Protein AF-A0ABD0PJT6-F1 (afdb_monomer_lite)

Radius of gyration: 20.13 Å; chains: 1; bounding box: 57×33×53 Å

Sequence (215 aa):
MTAYITASLLELETPVTVSSSTGNKDPVVAKGLSCLKSVIEDVKNTYTTALLTYTFSLAKDTDTRQQLFKKLEDVAISDGSHLHWSQSGSAGDSDSLAVEISSYVLLAVLTTDSVTTADLGFANRIVSWLVKQQNAYGGFSSTQDTVVALQALSLYATKVFSSDGSSTVTVQSAGDTHHFEVNQDNKLLYQEKQLQNVPAKYSIEVKGSTCVSVQ

Foldseek 3Di:
DLLVVLQVVLVVVDVPDDPDPDDDDDPSNVVSLVVLVVCLVVDPWLQSLLSNLLSCLSVVVVVSNVSSVVVNVVQWDDPDLAIWHFTPPDDPVTLLRGLLSLLSNLNSLLSHPDHDPVSLSVSSNSLLHNLVQADPVRAHPDDNSRVSNVVSVVSSCVVLDDQDKKKWKWKDFPPDIDIDIAGPVCVVPDDDDDDPDPPGDIDIDMDMDDDDDDD

pLDDT: mean 84.38, std 13.81, range [34.19, 97.56]

Organism: Cirrhinus mrigala (NCBI:txid683832)

InterPro domains:
  IPR008930 Terpenoid cyclases/protein prenyltransferase alpha-alpha toroid [SSF48239] (1-160)
  IPR011626 Alpha-macroglobulin-like, TED domain [PF07678] (1-156)
  IPR050473 Alpha-2-macroglobulin/Complement system [PTHR11412] (1-215)

Secondary structure (DSSP, 8-state):
-HHHHHHHHHHTT--SS---SS----HHHHHHHHHHHTTTTT---HHHHHHHHHHHHHTT-HHHHHHHHHHHHTT-EE-SS-EE---TT-SSSHHHHHHHHHHHHHHHHH-SSS--HHHHHHHHHHHHHHHHH--TTS--SSHHHHHHHHHHHHHHHHHH--SS--EEEEEEETTEEEEEEE-TTTTT-------SSSS---EEEEEESS-----

Structure (mmCIF, N/CA/C/O backbone):
data_AF-A0ABD0PJT6-F1
#
_entry.id   AF-A0ABD0PJT6-F1
#
loop_
_atom_site.group_PDB
_atom_site.id
_atom_site.type_symbol
_atom_site.label_atom_id
_atom_site.label_alt_id
_atom_site.label_comp_id
_atom_site.label_asym_id
_atom_site.label_entity_id
_atom_site.label_seq_id
_atom_site.pdbx_PDB_ins_code
_atom_site.Cartn_x
_atom_site.Cartn_y
_atom_site.Cartn_z
_atom_site.occupancy
_atom_site.B_iso_or_equiv
_atom_site.auth_seq_id
_atom_site.auth_comp_id
_atom_site.auth_asym_id
_atom_site.auth_atom_id
_atom_site.pdbx_PDB_model_num
ATOM 1 N N . MET A 1 1 ? -0.099 -3.623 20.001 1.00 80.50 1 MET A N 1
ATOM 2 C CA . MET A 1 1 ? -0.636 -4.998 20.131 1.00 80.50 1 MET A CA 1
ATOM 3 C C . MET A 1 1 ? -2.153 -5.055 19.941 1.00 80.50 1 MET A C 1
ATOM 5 O O . MET A 1 1 ? -2.584 -5.785 19.064 1.00 80.50 1 MET A O 1
ATOM 9 N N . THR A 1 2 ? -2.966 -4.262 20.657 1.00 90.00 2 THR A N 1
ATOM 10 C CA . THR A 1 2 ? -4.439 -4.245 20.472 1.00 90.00 2 THR A CA 1
ATOM 11 C C . THR A 1 2 ? -4.872 -3.995 19.024 1.00 90.00 2 THR A C 1
ATOM 13 O O . THR A 1 2 ? -5.772 -4.672 18.538 1.00 90.00 2 THR A O 1
ATOM 16 N N . ALA A 1 3 ? -4.201 -3.076 18.318 1.00 89.69 3 ALA A N 1
ATOM 17 C CA . ALA A 1 3 ? -4.494 -2.782 16.914 1.00 89.69 3 ALA A CA 1
ATOM 18 C C . ALA A 1 3 ? -4.267 -4.002 16.006 1.00 89.69 3 ALA A C 1
ATOM 20 O O . ALA A 1 3 ? -5.177 -4.379 15.285 1.00 89.69 3 ALA A O 1
ATOM 21 N N . TYR A 1 4 ? -3.129 -4.694 16.141 1.00 89.44 4 TYR A N 1
ATOM 22 C CA . TYR A 1 4 ? -2.843 -5.939 15.415 1.00 89.44 4 TYR A CA 1
ATOM 23 C C . TYR A 1 4 ? -3.906 -7.017 15.612 1.00 89.44 4 TYR A C 1
ATOM 25 O O . TYR A 1 4 ? -4.394 -7.584 14.640 1.00 89.44 4 TYR A O 1
ATOM 33 N N . ILE A 1 5 ? -4.280 -7.289 16.866 1.00 89.94 5 ILE A N 1
ATOM 34 C CA . ILE A 1 5 ? -5.285 -8.313 17.183 1.00 89.94 5 ILE A CA 1
ATOM 35 C C . ILE A 1 5 ? -6.640 -7.916 16.588 1.00 89.94 5 ILE A C 1
ATOM 37 O O . ILE A 1 5 ? -7.314 -8.740 15.981 1.00 89.94 5 ILE A O 1
ATOM 41 N N . THR A 1 6 ? -7.020 -6.643 16.722 1.00 90.00 6 THR A N 1
ATOM 42 C CA . THR A 1 6 ? -8.293 -6.135 16.193 1.00 90.00 6 THR A CA 1
ATOM 43 C C . THR A 1 6 ? -8.322 -6.190 14.665 1.00 90.00 6 THR A C 1
ATOM 45 O O . THR A 1 6 ? -9.314 -6.639 14.105 1.00 90.00 6 THR A O 1
ATOM 48 N N . ALA A 1 7 ? -7.235 -5.794 13.994 1.00 90.19 7 ALA A N 1
ATOM 49 C CA . ALA A 1 7 ? -7.092 -5.896 12.544 1.00 90.19 7 ALA A CA 1
ATOM 50 C C . ALA A 1 7 ? -7.172 -7.355 12.078 1.00 90.19 7 ALA A C 1
ATOM 52 O O . ALA A 1 7 ? -7.965 -7.654 11.197 1.00 90.19 7 ALA A O 1
ATOM 53 N N . SER A 1 8 ? -6.460 -8.272 12.740 1.00 89.50 8 SER A N 1
ATOM 54 C CA . SER A 1 8 ? -6.495 -9.705 12.409 1.00 89.50 8 SER A CA 1
ATOM 55 C C . SER A 1 8 ? -7.912 -10.282 12.527 1.00 89.50 8 SER A C 1
ATOM 57 O O . SER A 1 8 ? -8.357 -11.028 11.664 1.00 89.50 8 SER A O 1
ATOM 59 N N . LEU A 1 9 ? -8.656 -9.915 13.578 1.00 88.44 9 LEU A N 1
ATOM 60 C CA . LEU A 1 9 ? -10.051 -10.341 13.746 1.00 88.44 9 LEU A CA 1
ATOM 61 C C . LEU A 1 9 ? -10.975 -9.775 12.658 1.00 88.44 9 LEU A C 1
ATOM 63 O O . LEU A 1 9 ? -11.911 -10.455 12.251 1.00 88.44 9 LEU A O 1
ATOM 67 N N . LEU A 1 10 ? -10.719 -8.549 12.196 1.00 89.44 10 LEU A N 1
ATOM 68 C CA . LEU A 1 10 ? -11.475 -7.925 11.109 1.00 89.44 10 LEU A CA 1
ATOM 69 C C . LEU A 1 10 ? -11.143 -8.542 9.738 1.00 89.44 10 LEU A C 1
ATOM 71 O O . LEU A 1 10 ? -12.050 -8.725 8.934 1.00 89.44 10 LEU A O 1
ATOM 75 N N . GLU A 1 11 ? -9.877 -8.884 9.478 1.00 87.00 11 GLU A N 1
ATOM 76 C CA . GLU A 1 11 ? -9.424 -9.531 8.234 1.00 87.00 11 GLU A CA 1
ATOM 77 C C . GLU A 1 11 ? -9.959 -10.953 8.062 1.00 87.00 11 GLU A C 1
ATOM 79 O O . GLU A 1 11 ? -10.191 -11.391 6.940 1.00 87.00 11 GLU A O 1
ATOM 84 N N . LEU A 1 12 ? -10.169 -11.679 9.163 1.00 82.19 12 LEU A N 1
ATOM 85 C CA . LEU A 1 12 ? -10.697 -13.045 9.126 1.00 82.19 12 LEU A CA 1
ATOM 86 C C . LEU A 1 12 ? -12.160 -13.127 8.654 1.00 82.19 12 LEU A C 1
ATOM 88 O O . LEU A 1 12 ? -12.675 -14.240 8.548 1.00 82.19 12 LEU A O 1
ATOM 92 N N . GLU A 1 13 ? -12.825 -11.986 8.416 1.00 65.00 13 GLU A N 1
ATOM 93 C CA . GLU A 1 13 ? -14.238 -11.879 8.024 1.00 65.00 13 GLU A CA 1
ATOM 94 C C . GLU A 1 13 ? -15.141 -12.861 8.790 1.00 65.00 13 GLU A C 1
ATOM 96 O O . GLU A 1 13 ? -16.050 -13.438 8.200 1.00 65.00 13 GLU A O 1
ATOM 101 N N . THR A 1 14 ? -14.871 -13.119 10.080 1.00 45.72 14 THR A N 1
ATOM 102 C CA . THR A 1 14 ? -15.413 -14.290 10.783 1.00 45.72 14 THR A CA 1
ATOM 103 C C . THR A 1 14 ? -16.931 -14.397 10.603 1.00 45.72 14 THR A C 1
ATOM 105 O O . THR A 1 14 ? -17.681 -13.648 11.232 1.00 45.72 14 THR A O 1
ATOM 108 N N . PRO A 1 15 ? -17.442 -15.399 9.854 1.00 42.69 15 PRO A N 1
ATOM 109 C CA . PRO A 1 15 ? -18.834 -15.795 9.943 1.00 42.69 15 PRO A CA 1
ATOM 110 C C . PRO A 1 15 ? -18.980 -16.681 11.184 1.00 42.69 15 PRO A C 1
ATOM 112 O O . PRO A 1 15 ? -19.475 -17.802 11.124 1.00 42.69 15 PRO A O 1
ATOM 115 N N . VAL A 1 16 ? -18.507 -16.211 12.337 1.00 41.56 16 VAL A N 1
ATOM 116 C CA . VAL A 1 16 ? -18.725 -16.886 13.616 1.00 41.56 16 VAL A CA 1
ATOM 117 C C . VAL A 1 16 ? -19.924 -16.198 14.243 1.00 41.56 16 VAL A C 1
ATOM 119 O O . VAL A 1 16 ? -19.802 -15.373 15.139 1.00 41.56 16 VAL A O 1
ATOM 122 N N . THR A 1 17 ? -21.096 -16.552 13.699 1.00 34.19 17 THR A N 1
ATOM 123 C CA . THR A 1 17 ? -22.437 -16.044 14.036 1.00 34.19 17 THR A CA 1
ATOM 124 C C . THR A 1 17 ? -22.587 -14.559 13.668 1.00 34.19 17 THR A C 1
ATOM 126 O O . THR A 1 17 ? -21.994 -13.687 14.273 1.00 34.19 17 THR A O 1
ATOM 129 N N . VAL A 1 18 ? -23.333 -14.150 12.648 1.00 34.41 18 VAL A N 1
ATOM 130 C CA . VAL A 1 18 ? -24.739 -14.458 12.421 1.00 34.41 18 VAL A CA 1
ATOM 131 C C . VAL A 1 18 ? -25.026 -14.209 10.940 1.00 34.41 18 VAL A C 1
ATOM 133 O O . VAL A 1 18 ? -24.697 -13.157 10.392 1.00 34.41 18 VAL A O 1
ATOM 136 N N . SER A 1 19 ? -25.731 -15.139 10.308 1.00 34.69 19 SER A N 1
ATOM 137 C CA . SER A 1 19 ? -26.658 -14.783 9.241 1.00 34.69 19 SER A CA 1
ATOM 138 C C . SER A 1 19 ? -27.700 -13.825 9.818 1.00 34.69 19 SER A C 1
ATOM 140 O O . SER A 1 19 ? -28.746 -14.249 10.291 1.00 34.69 19 SER A O 1
ATOM 142 N N . SER A 1 20 ? -27.407 -12.533 9.858 1.00 35.00 20 SER A N 1
ATOM 143 C CA . SER A 1 20 ? -28.438 -11.524 10.041 1.00 35.00 20 SER A CA 1
ATOM 144 C C . SER A 1 20 ? -27.943 -10.202 9.501 1.00 35.00 20 SER A C 1
ATOM 146 O O . SER A 1 20 ? -26.952 -9.643 9.965 1.00 35.00 20 SER A O 1
ATOM 148 N N . SER A 1 21 ? -28.701 -9.709 8.541 1.00 37.72 21 SER A N 1
ATOM 149 C CA . SER A 1 21 ? -28.774 -8.372 7.968 1.00 37.72 21 SER A CA 1
ATOM 150 C C . SER A 1 21 ? -28.981 -7.234 8.993 1.00 37.72 21 SER A C 1
ATOM 152 O O . SER A 1 21 ? -29.686 -6.271 8.713 1.00 37.72 21 SER A O 1
ATOM 154 N N . THR A 1 22 ? -28.377 -7.320 10.181 1.00 38.22 22 THR A N 1
ATOM 155 C CA . THR A 1 22 ? -28.478 -6.353 11.280 1.00 38.22 22 THR A CA 1
ATOM 156 C C . THR A 1 22 ? -27.212 -6.374 12.150 1.00 38.22 22 THR A C 1
ATOM 158 O O . THR A 1 22 ? -27.129 -7.104 13.131 1.00 38.22 22 THR A O 1
ATOM 161 N N . GLY A 1 23 ? -26.223 -5.555 11.786 1.00 44.97 23 GLY A N 1
ATOM 162 C CA . GLY A 1 23 ? -25.520 -4.617 12.680 1.00 44.97 23 GLY A CA 1
ATOM 163 C C . GLY A 1 23 ? -24.794 -5.059 13.964 1.00 44.97 23 GLY A C 1
ATOM 164 O O . GLY A 1 23 ? -24.252 -4.174 14.622 1.00 44.97 23 GLY A O 1
ATOM 165 N N . ASN A 1 24 ? -24.730 -6.333 14.357 1.00 45.09 24 ASN A N 1
ATOM 166 C CA . ASN A 1 24 ? -24.041 -6.718 15.597 1.00 45.09 24 ASN A CA 1
ATOM 167 C C . ASN A 1 24 ? -22.566 -7.062 15.342 1.00 45.09 24 ASN A C 1
ATOM 169 O O . ASN A 1 24 ? -22.227 -8.178 14.961 1.00 45.09 24 ASN A O 1
ATOM 173 N N . LYS A 1 25 ? -21.686 -6.077 15.562 1.00 63.06 25 LYS A N 1
ATOM 174 C CA . LYS A 1 25 ? -20.227 -6.267 15.601 1.00 63.06 25 LYS A CA 1
ATOM 175 C C . LYS A 1 25 ? -19.866 -7.202 16.766 1.00 63.06 25 LYS A C 1
ATOM 177 O O . LYS A 1 25 ? -20.398 -7.023 17.861 1.00 63.06 25 LYS A O 1
ATOM 182 N N . ASP A 1 26 ? -18.954 -8.153 16.543 1.00 78.25 26 ASP A N 1
ATOM 183 C CA . ASP A 1 26 ? -18.401 -9.029 17.590 1.00 78.25 26 ASP A CA 1
ATOM 184 C C . ASP A 1 26 ? -18.013 -8.186 18.832 1.00 78.25 26 ASP A C 1
ATOM 186 O O . ASP A 1 26 ? -17.261 -7.211 18.691 1.00 78.25 26 ASP A O 1
ATOM 190 N N . PRO A 1 27 ? -18.510 -8.507 20.045 1.00 84.44 27 PRO A N 1
ATOM 191 C CA . PRO A 1 27 ? -18.220 -7.746 21.260 1.00 84.44 27 PRO A CA 1
ATOM 192 C C . PRO A 1 27 ? -16.724 -7.567 21.553 1.00 84.44 27 PRO A C 1
ATOM 194 O O . PRO A 1 27 ? -16.336 -6.562 22.154 1.00 84.44 27 PRO A O 1
ATOM 197 N N . VAL A 1 28 ? -15.880 -8.520 21.150 1.00 86.31 28 VAL A N 1
ATOM 198 C CA . VAL A 1 28 ? -14.421 -8.451 21.293 1.00 86.31 28 VAL A CA 1
ATOM 199 C C . VAL A 1 28 ? -13.853 -7.394 20.350 1.00 86.31 28 VAL A C 1
ATOM 201 O O . VAL A 1 28 ? -13.104 -6.523 20.795 1.00 86.31 28 VAL A O 1
ATOM 204 N N . VAL A 1 29 ? -14.273 -7.402 19.081 1.00 87.50 29 VAL A N 1
ATOM 205 C CA . VAL A 1 29 ? -13.875 -6.397 18.083 1.00 87.50 29 VAL A CA 1
ATOM 206 C C . VAL A 1 29 ? -14.368 -5.009 18.491 1.00 87.50 29 VAL A C 1
ATOM 208 O O . VAL A 1 29 ? -13.604 -4.047 18.456 1.00 87.50 29 VAL A O 1
ATOM 211 N N . ALA A 1 30 ? -15.613 -4.893 18.956 1.00 87.69 30 ALA A N 1
ATOM 212 C CA . ALA A 1 30 ? -16.181 -3.627 19.411 1.00 87.69 30 ALA A CA 1
ATOM 213 C C . ALA A 1 30 ? -15.399 -3.030 20.595 1.00 87.69 30 ALA A C 1
ATOM 215 O O . ALA A 1 30 ? -15.079 -1.839 20.593 1.00 87.69 30 ALA A O 1
ATOM 216 N N . LYS A 1 31 ? -15.032 -3.855 21.586 1.00 89.75 31 LYS A N 1
ATOM 217 C CA . LYS A 1 31 ? -14.191 -3.429 22.716 1.00 89.75 31 LYS A CA 1
ATOM 218 C C . LYS A 1 31 ? -12.780 -3.052 22.273 1.00 89.75 31 LYS A C 1
ATOM 220 O O . LYS A 1 31 ? -12.260 -2.041 22.743 1.00 89.75 31 LYS A O 1
ATOM 225 N N . GLY A 1 32 ? -12.187 -3.822 21.358 1.00 91.31 32 GLY A N 1
ATOM 226 C CA . GLY A 1 32 ? -10.893 -3.513 20.750 1.00 91.31 32 GLY A CA 1
ATOM 227 C C . GLY A 1 32 ? -10.906 -2.134 20.095 1.00 91.31 32 GLY A C 1
ATOM 228 O O . GLY A 1 32 ? -10.133 -1.263 20.484 1.00 91.31 32 GLY A O 1
ATOM 229 N N . LEU A 1 33 ? -11.862 -1.886 19.197 1.00 92.12 33 LEU A N 1
ATOM 230 C CA . LEU A 1 33 ? -12.035 -0.594 18.529 1.00 92.12 33 LEU A CA 1
ATOM 231 C C . LEU A 1 33 ? -12.274 0.553 19.520 1.00 92.12 33 LEU A C 1
ATOM 233 O O . LEU A 1 33 ? -11.671 1.613 19.375 1.00 92.12 33 LEU A O 1
ATOM 237 N N . SER A 1 34 ? -13.095 0.348 20.556 1.00 92.25 34 SER A N 1
ATOM 238 C CA . SER A 1 34 ? -13.319 1.361 21.597 1.00 92.25 34 SER A CA 1
ATOM 239 C C . SER A 1 34 ? -12.037 1.715 22.354 1.00 92.25 34 SER A C 1
ATOM 241 O O . SER A 1 34 ? -11.806 2.887 22.640 1.00 92.25 34 SER A O 1
ATOM 243 N N . CYS A 1 35 ? -11.202 0.724 22.670 1.00 92.81 35 CYS A N 1
ATOM 244 C CA . CYS A 1 35 ? -9.905 0.943 23.309 1.00 92.81 35 CYS A CA 1
ATOM 245 C C . CYS A 1 35 ? -8.937 1.690 22.382 1.00 92.81 35 CYS A C 1
ATOM 247 O O . CYS A 1 35 ? -8.189 2.550 22.833 1.00 92.81 35 CYS A O 1
ATOM 249 N N . LEU A 1 36 ? -8.962 1.402 21.080 1.00 93.62 36 LEU A N 1
ATOM 250 C CA . LEU A 1 36 ? -8.117 2.098 20.111 1.00 93.62 36 LEU A CA 1
ATOM 251 C C . LEU A 1 36 ? -8.548 3.554 19.912 1.00 93.62 36 LEU A C 1
ATOM 253 O O . LEU A 1 36 ? -7.686 4.412 19.756 1.00 93.62 36 LEU A O 1
ATOM 257 N N . LYS A 1 37 ? -9.850 3.861 19.971 1.00 93.00 37 LYS A N 1
ATOM 258 C CA . LYS A 1 37 ? -10.343 5.242 19.837 1.00 93.00 37 LYS A CA 1
ATOM 259 C C . LYS A 1 37 ? -9.801 6.178 20.915 1.00 93.00 37 LYS A C 1
ATOM 261 O O . LYS A 1 37 ? -9.507 7.328 20.609 1.00 93.00 37 LYS A O 1
ATOM 266 N N . SER A 1 38 ? -9.598 5.692 22.141 1.00 90.31 38 SER A N 1
ATOM 267 C CA . SER A 1 38 ? -9.123 6.538 23.245 1.00 90.31 38 SER A CA 1
ATOM 268 C C . SER A 1 38 ? -7.674 7.008 23.101 1.00 90.31 38 SER A C 1
ATOM 270 O O . SER A 1 38 ? -7.257 7.868 23.864 1.00 90.31 38 SER A O 1
ATOM 272 N N . VAL A 1 39 ? -6.891 6.449 22.170 1.00 90.12 39 VAL A N 1
ATOM 273 C CA . VAL A 1 39 ? -5.479 6.830 21.963 1.00 90.12 39 VAL A CA 1
ATOM 274 C C . VAL A 1 39 ? -5.251 7.654 20.693 1.00 90.12 39 VAL A C 1
ATOM 276 O O . VAL A 1 39 ? -4.121 8.044 20.410 1.00 90.12 39 VAL A O 1
ATOM 279 N N . ILE A 1 40 ? -6.303 7.920 19.911 1.00 90.19 40 ILE A N 1
ATOM 280 C CA . ILE A 1 40 ? -6.192 8.571 18.597 1.00 90.19 40 ILE A CA 1
ATOM 281 C C . ILE A 1 40 ? -5.776 10.028 18.711 1.00 90.19 40 ILE A C 1
ATOM 283 O O . ILE A 1 40 ? -4.991 10.491 17.887 1.00 90.19 40 ILE A O 1
ATOM 287 N N . GLU A 1 41 ? -6.283 10.767 19.695 1.00 86.75 41 GLU A N 1
ATOM 288 C CA . GLU A 1 41 ? -5.989 12.198 19.819 1.00 86.75 41 GLU A CA 1
ATOM 289 C C . GLU A 1 41 ? -4.490 12.433 20.054 1.00 86.75 41 GLU A C 1
ATOM 291 O O . GLU A 1 41 ? -3.870 13.205 19.317 1.00 86.75 41 GLU A O 1
ATOM 296 N N . ASP A 1 42 ? -3.886 11.644 20.944 1.00 86.94 42 ASP A N 1
ATOM 297 C CA . ASP A 1 42 ? -2.497 11.795 21.390 1.00 86.94 42 ASP A CA 1
ATOM 298 C C . ASP A 1 42 ? -1.465 10.988 20.584 1.00 86.94 42 ASP A C 1
ATOM 300 O O . ASP A 1 42 ? -0.263 11.064 20.863 1.00 86.94 42 ASP A O 1
ATOM 304 N N . VAL A 1 43 ? -1.884 10.204 19.582 1.00 88.81 43 VAL A N 1
ATOM 305 C CA . VAL A 1 43 ? -0.939 9.393 18.799 1.00 88.81 43 VAL A CA 1
ATOM 306 C C . VAL A 1 43 ? 0.019 10.286 17.999 1.00 88.81 43 VAL A C 1
ATOM 308 O O . VAL A 1 43 ? -0.403 11.093 17.167 1.00 88.81 43 VAL A O 1
ATOM 311 N N . LYS A 1 44 ? 1.323 10.131 18.270 1.00 87.44 44 LYS A N 1
ATOM 312 C CA . LYS A 1 44 ? 2.436 10.820 17.578 1.00 87.44 44 LYS A CA 1
ATOM 313 C C . LYS A 1 44 ? 3.334 9.883 16.771 1.00 87.44 44 LYS A C 1
ATOM 315 O O . LYS A 1 44 ? 4.144 10.337 15.975 1.00 87.44 44 LYS A O 1
ATOM 320 N N . ASN A 1 45 ? 3.251 8.583 17.030 1.00 92.00 45 ASN A N 1
ATOM 321 C CA . ASN A 1 45 ? 4.086 7.586 16.374 1.00 92.00 45 ASN A CA 1
ATOM 322 C C . ASN A 1 45 ? 3.478 7.236 15.006 1.00 92.00 45 ASN A C 1
ATOM 324 O O . ASN A 1 45 ? 2.341 6.767 14.956 1.00 92.00 45 ASN A O 1
ATOM 328 N N . THR A 1 46 ? 4.226 7.463 13.923 1.00 94.38 46 THR A N 1
ATOM 329 C CA . THR A 1 46 ? 3.765 7.282 12.537 1.00 94.38 46 THR A CA 1
ATOM 330 C C . THR A 1 46 ? 3.311 5.851 12.282 1.00 94.38 46 THR A C 1
ATOM 332 O O . THR A 1 46 ? 2.273 5.633 11.663 1.00 94.38 46 THR A O 1
ATOM 335 N N . TYR A 1 47 ? 4.044 4.875 12.816 1.00 93.00 47 TYR A N 1
ATOM 336 C CA . TYR A 1 47 ? 3.699 3.464 12.690 1.00 93.00 47 TYR A CA 1
ATOM 337 C C . TYR A 1 47 ? 2.369 3.126 13.364 1.00 93.00 47 TYR A C 1
ATOM 339 O O . TYR A 1 47 ? 1.496 2.519 12.741 1.00 93.00 47 TYR A O 1
ATOM 347 N N . THR A 1 48 ? 2.159 3.585 14.599 1.00 94.12 48 THR A N 1
ATOM 348 C CA . THR A 1 48 ? 0.880 3.403 15.291 1.00 94.12 48 THR A CA 1
ATOM 349 C C . THR A 1 48 ? -0.249 4.074 14.516 1.00 94.12 48 THR A C 1
ATOM 351 O O . THR A 1 48 ? -1.305 3.470 14.348 1.00 94.12 48 THR A O 1
ATOM 354 N N . THR A 1 49 ? -0.036 5.286 13.998 1.00 96.25 49 THR A N 1
ATOM 355 C CA . THR A 1 49 ? -1.033 5.983 13.176 1.00 96.25 49 THR A CA 1
ATOM 356 C C . THR A 1 49 ? -1.375 5.183 11.918 1.00 96.25 49 THR A C 1
ATOM 358 O O . THR A 1 49 ? -2.557 4.995 11.639 1.00 96.25 49 THR A O 1
ATOM 361 N N . ALA A 1 50 ? -0.389 4.649 11.192 1.00 96.88 50 ALA A N 1
ATOM 362 C CA . ALA A 1 50 ? -0.615 3.852 9.985 1.00 96.88 50 ALA A CA 1
ATOM 363 C C . ALA A 1 50 ? -1.405 2.566 10.278 1.00 96.88 50 ALA A C 1
ATOM 365 O O . ALA A 1 50 ? -2.426 2.307 9.638 1.00 96.88 50 ALA A O 1
ATOM 366 N N . LEU A 1 51 ? -1.009 1.814 11.309 1.00 95.81 51 LEU A N 1
ATOM 367 C CA . LEU A 1 51 ? -1.705 0.594 11.720 1.00 95.81 51 LEU A CA 1
ATOM 368 C C . LEU A 1 51 ? -3.141 0.872 12.197 1.00 95.81 51 LEU A C 1
ATOM 370 O O . LEU A 1 51 ? -4.063 0.127 11.859 1.00 95.81 51 LEU A O 1
ATOM 374 N N . LEU A 1 52 ? -3.359 1.949 12.961 1.00 96.50 52 LEU A N 1
ATOM 375 C CA . LEU A 1 52 ? -4.703 2.379 13.357 1.00 96.50 52 LEU A CA 1
ATOM 376 C C . LEU A 1 52 ? -5.539 2.760 12.133 1.00 96.50 52 LEU A C 1
ATOM 378 O O . LEU A 1 52 ? -6.692 2.346 12.039 1.00 96.50 52 LEU A O 1
ATOM 382 N N . THR A 1 53 ? -4.960 3.498 11.184 1.00 97.06 53 THR A N 1
ATOM 383 C CA . THR A 1 53 ? -5.647 3.906 9.949 1.00 97.06 53 THR A CA 1
ATOM 384 C C . THR A 1 53 ? -6.123 2.680 9.179 1.00 97.06 53 THR A C 1
ATOM 386 O O . THR A 1 53 ? -7.284 2.626 8.770 1.00 97.06 53 THR A O 1
ATOM 389 N N . TYR A 1 54 ? -5.273 1.659 9.050 1.00 96.81 54 TYR A N 1
ATOM 390 C CA . TYR A 1 54 ? -5.657 0.389 8.441 1.00 96.81 54 TYR A CA 1
ATOM 391 C C . TYR A 1 54 ? -6.763 -0.327 9.231 1.00 96.81 54 TYR A C 1
ATOM 393 O O . TYR A 1 54 ? -7.794 -0.687 8.666 1.00 96.81 54 TYR A O 1
ATOM 401 N N . THR A 1 55 ? -6.610 -0.437 10.553 1.00 95.12 55 THR A N 1
ATOM 402 C CA . THR A 1 55 ? -7.592 -1.095 11.434 1.00 95.12 55 THR A CA 1
ATOM 403 C C . THR A 1 55 ? -8.983 -0.455 11.328 1.00 95.12 55 THR A C 1
ATOM 405 O O . THR A 1 55 ? -9.989 -1.156 11.224 1.00 95.12 55 THR A O 1
ATOM 408 N N . PHE A 1 56 ? -9.067 0.878 11.319 1.00 94.62 56 PHE A N 1
ATOM 409 C CA . PHE A 1 56 ? -10.344 1.586 11.174 1.00 94.62 56 PHE A CA 1
ATOM 410 C C . PHE A 1 56 ? -10.882 1.573 9.737 1.00 94.62 56 PHE A C 1
ATOM 412 O O . PHE A 1 56 ? -12.099 1.634 9.558 1.00 94.62 56 PHE A O 1
ATOM 419 N N . SER A 1 57 ? -10.014 1.406 8.732 1.00 93.94 57 SER A N 1
ATOM 420 C CA . SER A 1 57 ? -10.436 1.135 7.350 1.00 93.94 57 SER A CA 1
ATOM 421 C C . SER A 1 57 ? -11.142 -0.221 7.249 1.00 93.94 57 SER A C 1
ATOM 423 O O . SER A 1 57 ? -12.258 -0.288 6.740 1.00 93.94 57 SER A O 1
ATOM 425 N N . LEU A 1 58 ? -10.568 -1.276 7.841 1.00 92.44 58 LEU A N 1
ATOM 426 C CA . LEU A 1 58 ? -11.206 -2.597 7.945 1.00 92.44 58 LEU A CA 1
ATOM 427 C C . LEU A 1 58 ? -12.546 -2.542 8.701 1.00 92.44 58 LEU A C 1
ATOM 429 O O . LEU A 1 58 ? -13.519 -3.181 8.312 1.00 92.44 58 LEU A O 1
ATOM 433 N N . ALA A 1 59 ? -12.627 -1.737 9.766 1.00 91.25 59 ALA A N 1
ATOM 434 C CA . ALA A 1 59 ? -13.842 -1.574 10.568 1.00 91.25 59 ALA A CA 1
ATOM 435 C C . ALA A 1 59 ? -14.949 -0.732 9.898 1.00 91.25 59 ALA A C 1
ATOM 437 O O . ALA A 1 59 ? -16.012 -0.542 10.511 1.00 91.25 59 ALA A O 1
ATOM 438 N N . LYS A 1 60 ? -14.692 -0.214 8.686 1.00 90.69 60 LYS A N 1
ATOM 439 C CA . LYS A 1 60 ? -15.543 0.726 7.939 1.00 90.69 60 LYS A CA 1
ATOM 440 C C . LYS A 1 60 ? -15.906 1.986 8.738 1.00 90.69 60 LYS A C 1
ATOM 442 O O . LYS A 1 60 ? -17.013 2.507 8.632 1.00 90.69 60 LYS A O 1
ATOM 447 N N . ASP A 1 61 ? -14.988 2.455 9.582 1.00 91.56 61 ASP A N 1
ATOM 448 C CA . ASP A 1 61 ? -15.150 3.671 10.385 1.00 91.56 61 ASP A CA 1
ATOM 449 C C . ASP A 1 61 ? -14.495 4.856 9.661 1.00 91.56 61 ASP A C 1
ATOM 451 O O . ASP A 1 61 ? -13.334 5.200 9.900 1.00 91.56 61 ASP A O 1
ATOM 455 N N . THR A 1 62 ? -15.232 5.432 8.709 1.00 90.50 62 THR A N 1
ATOM 456 C CA . THR A 1 62 ? -14.712 6.443 7.776 1.00 90.50 62 THR A CA 1
ATOM 457 C C . THR A 1 62 ? -14.244 7.717 8.476 1.00 90.50 62 THR A C 1
ATOM 459 O O . THR A 1 62 ? -13.200 8.249 8.102 1.00 90.50 62 THR A O 1
ATOM 462 N N . ASP A 1 63 ? -14.950 8.170 9.515 1.00 93.12 63 ASP A N 1
ATOM 463 C CA . ASP A 1 63 ? -14.608 9.396 10.247 1.00 93.12 63 ASP A CA 1
ATOM 464 C C . ASP A 1 63 ? -13.258 9.250 10.955 1.00 93.12 63 ASP A C 1
ATOM 466 O O . ASP A 1 63 ? -12.350 10.072 10.799 1.00 93.12 63 ASP A O 1
ATOM 470 N N . THR A 1 64 ? -13.094 8.142 11.685 1.00 93.75 64 THR A N 1
ATOM 471 C CA . THR A 1 64 ? -11.859 7.845 12.415 1.00 93.75 64 THR A CA 1
ATOM 472 C C . THR A 1 64 ? -10.696 7.622 11.450 1.00 93.75 64 THR A C 1
ATOM 474 O O . THR A 1 64 ? -9.593 8.138 11.657 1.00 93.75 64 THR A O 1
ATOM 477 N N . ARG A 1 65 ? -10.947 6.888 10.358 1.00 94.06 65 ARG A N 1
ATOM 478 C CA . ARG A 1 65 ? -9.984 6.681 9.273 1.00 94.06 65 ARG A CA 1
ATOM 479 C C . ARG A 1 65 ? -9.513 8.015 8.702 1.00 94.06 65 ARG A C 1
ATOM 481 O O . ARG A 1 65 ? -8.309 8.216 8.597 1.00 94.06 65 ARG A O 1
ATOM 488 N N . GLN A 1 66 ? -10.423 8.926 8.364 1.00 93.88 66 GLN A N 1
ATOM 489 C CA . GLN A 1 66 ? -10.081 10.214 7.757 1.00 93.88 66 GLN A CA 1
ATOM 490 C C . GLN A 1 66 ? -9.274 11.105 8.711 1.00 93.88 66 GLN A C 1
ATOM 492 O O . GLN A 1 66 ? -8.307 11.740 8.288 1.00 93.88 66 GLN A O 1
ATOM 497 N N . GLN A 1 67 ? -9.614 11.112 10.003 1.00 95.12 67 GLN A N 1
ATOM 498 C CA . GLN A 1 67 ? -8.849 11.836 11.022 1.00 95.12 67 GLN A CA 1
ATOM 499 C C . GLN A 1 67 ? -7.398 11.341 11.110 1.00 95.12 67 GLN A C 1
ATOM 501 O O . GLN A 1 67 ? -6.470 12.150 11.168 1.00 95.12 67 GLN A O 1
ATOM 506 N N . LEU A 1 68 ? -7.193 10.022 11.121 1.00 96.25 68 LEU A N 1
ATOM 507 C CA . LEU A 1 68 ? -5.859 9.422 11.162 1.00 96.25 68 LEU A CA 1
ATOM 508 C C . LEU A 1 68 ? -5.097 9.625 9.846 1.00 96.25 68 LEU A C 1
ATOM 510 O O . LEU A 1 68 ? -3.902 9.911 9.875 1.00 96.25 68 LEU A O 1
ATOM 514 N N . PHE A 1 69 ? -5.790 9.553 8.706 1.00 94.50 69 PHE A N 1
ATOM 515 C CA . PHE A 1 69 ? -5.196 9.783 7.390 1.00 94.50 69 PHE A CA 1
ATOM 516 C C . PHE A 1 69 ? -4.636 11.200 7.266 1.00 94.50 69 PHE A C 1
ATOM 518 O O . PHE A 1 69 ? -3.503 11.375 6.833 1.00 94.50 69 PHE A O 1
ATOM 525 N N . LYS A 1 70 ? -5.365 12.204 7.765 1.00 94.44 70 LYS A N 1
ATOM 526 C CA . LYS A 1 70 ? -4.882 13.589 7.811 1.00 94.44 70 LYS A CA 1
ATOM 527 C C . LYS A 1 70 ? -3.570 13.724 8.596 1.00 94.44 70 LYS A C 1
ATOM 529 O O . LYS A 1 70 ? -2.659 14.413 8.158 1.00 94.44 70 LYS A O 1
ATOM 534 N N . LYS A 1 71 ? -3.437 13.014 9.724 1.00 94.50 71 LYS A N 1
ATOM 535 C CA . LYS A 1 71 ? -2.180 12.987 10.493 1.00 94.50 71 LYS A CA 1
ATOM 536 C C . LYS A 1 71 ? -1.027 12.349 9.710 1.00 94.50 71 LYS A C 1
ATOM 538 O O . LYS A 1 71 ? 0.119 12.727 9.921 1.00 94.50 71 LYS A O 1
ATOM 543 N N . LEU A 1 72 ? -1.311 11.366 8.852 1.00 95.38 72 LEU A N 1
ATOM 544 C CA . LEU A 1 72 ? -0.307 10.742 7.985 1.00 95.38 72 LEU A CA 1
ATOM 545 C C . LEU A 1 72 ? 0.106 11.666 6.839 1.00 95.38 72 LEU A C 1
ATOM 547 O O . LEU A 1 72 ? 1.286 11.699 6.502 1.00 95.38 72 LEU A O 1
ATOM 551 N N . GLU A 1 73 ? -0.826 12.421 6.258 1.00 93.31 73 GLU A N 1
ATOM 552 C CA . GLU A 1 73 ? -0.526 13.392 5.196 1.00 93.31 73 GLU A CA 1
ATOM 553 C C . GLU A 1 73 ? 0.495 14.441 5.658 1.00 93.31 73 GLU A C 1
ATOM 555 O O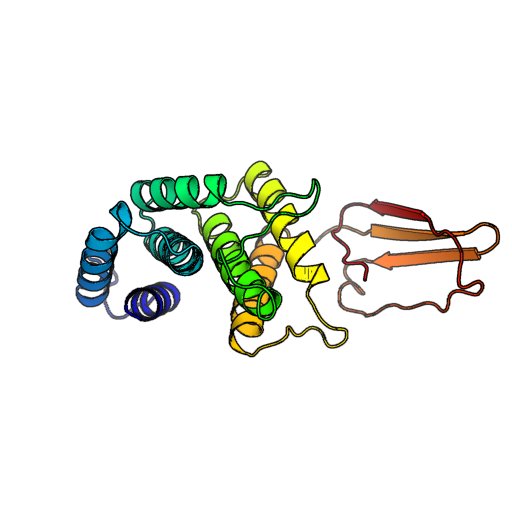 . GLU A 1 73 ? 1.423 14.752 4.913 1.00 93.31 73 GLU A O 1
ATOM 560 N N . ASP A 1 74 ? 0.395 14.899 6.909 1.00 92.12 74 ASP A N 1
ATOM 561 C CA . ASP A 1 74 ? 1.306 15.892 7.498 1.00 92.12 74 ASP A CA 1
ATOM 562 C C . ASP A 1 74 ? 2.766 15.408 7.616 1.00 92.12 74 ASP A C 1
ATOM 564 O O . ASP A 1 74 ? 3.688 16.220 7.712 1.00 92.12 74 ASP A O 1
ATOM 568 N N . VAL A 1 75 ? 2.993 14.090 7.622 1.00 93.44 75 VAL A N 1
ATOM 569 C CA . VAL A 1 75 ? 4.322 13.469 7.786 1.00 93.44 75 VAL A CA 1
ATOM 570 C C . VAL A 1 75 ? 4.731 12.613 6.583 1.00 93.44 75 VAL A C 1
ATOM 572 O O . VAL A 1 75 ? 5.672 11.823 6.673 1.00 93.44 75 VAL A O 1
ATOM 575 N N . ALA A 1 76 ? 4.027 12.748 5.457 1.00 94.06 76 ALA A N 1
ATOM 576 C CA . ALA A 1 76 ? 4.320 12.005 4.241 1.00 94.06 76 ALA A CA 1
ATOM 577 C C . ALA A 1 76 ? 5.616 12.497 3.578 1.00 94.06 76 ALA A C 1
ATOM 579 O O . ALA A 1 76 ? 5.840 13.697 3.405 1.00 94.06 76 ALA A O 1
ATOM 580 N N . ILE A 1 77 ? 6.456 11.559 3.143 1.00 94.00 77 ILE A N 1
ATOM 581 C CA . ILE A 1 77 ? 7.694 11.845 2.418 1.00 94.00 77 ILE A CA 1
ATOM 582 C C . ILE A 1 77 ? 7.431 11.616 0.931 1.00 94.00 77 ILE A C 1
ATOM 584 O O . ILE A 1 77 ? 7.189 10.495 0.481 1.00 94.00 77 ILE A O 1
ATOM 588 N N . SER A 1 78 ? 7.462 12.705 0.166 1.00 92.69 78 SER A N 1
ATOM 589 C CA . SER A 1 78 ? 7.123 12.728 -1.257 1.00 92.69 78 SER A CA 1
ATOM 590 C C . SER A 1 78 ? 8.308 13.220 -2.083 1.00 92.69 78 SER A C 1
ATOM 592 O O . SER A 1 78 ? 8.767 14.341 -1.883 1.00 92.69 78 SER A O 1
ATOM 594 N N . ASP A 1 79 ? 8.741 12.431 -3.066 1.00 87.06 79 ASP A N 1
ATOM 595 C CA . ASP A 1 79 ? 9.810 12.788 -4.019 1.00 87.06 79 ASP A CA 1
ATOM 596 C C . ASP A 1 79 ? 9.279 12.991 -5.458 1.00 87.06 79 ASP A C 1
ATOM 598 O O . ASP A 1 79 ? 9.992 12.842 -6.450 1.00 87.06 79 ASP A O 1
ATOM 602 N N . GLY A 1 80 ? 7.992 13.328 -5.576 1.00 83.94 80 GLY A N 1
ATOM 603 C CA . GLY A 1 80 ? 7.282 13.404 -6.850 1.00 83.94 80 GLY A CA 1
ATOM 604 C C . GLY A 1 80 ? 6.537 12.103 -7.123 1.00 83.94 80 GLY A C 1
ATOM 605 O O . GLY A 1 80 ? 5.386 11.958 -6.700 1.00 83.94 80 GLY A O 1
ATOM 606 N N . SER A 1 81 ? 7.168 11.158 -7.822 1.00 86.00 81 SER A N 1
ATOM 607 C CA . SER A 1 81 ? 6.523 9.895 -8.207 1.00 86.00 81 SER A CA 1
ATOM 608 C C . SER A 1 81 ? 6.461 8.857 -7.087 1.00 86.00 81 SER A C 1
ATOM 610 O O . SER A 1 81 ? 5.661 7.933 -7.200 1.00 86.00 81 SER A O 1
ATOM 612 N N . HIS A 1 82 ? 7.243 9.000 -6.014 1.00 90.81 82 HIS A N 1
ATOM 613 C CA . HIS A 1 82 ? 7.219 8.100 -4.864 1.00 90.81 82 HIS A CA 1
ATOM 614 C C . HIS A 1 82 ? 6.636 8.807 -3.645 1.00 90.81 82 HIS A C 1
ATOM 616 O O . HIS A 1 82 ? 6.812 10.012 -3.427 1.00 90.81 82 HIS A O 1
ATOM 622 N N . LEU A 1 83 ? 5.913 8.027 -2.851 1.00 94.19 83 LEU A N 1
ATOM 623 C CA . LEU A 1 83 ? 5.288 8.470 -1.618 1.00 94.19 83 LEU A CA 1
ATOM 624 C C . LEU A 1 83 ? 5.486 7.396 -0.554 1.00 94.19 83 LEU A C 1
ATOM 626 O O . LEU A 1 83 ? 5.201 6.230 -0.807 1.00 94.19 83 LEU A O 1
ATOM 630 N N . HIS A 1 84 ? 5.979 7.777 0.617 1.00 95.19 84 HIS A N 1
ATOM 631 C CA . HIS A 1 84 ? 6.229 6.836 1.705 1.00 95.19 84 HIS A CA 1
ATOM 632 C C . HIS A 1 84 ? 6.197 7.517 3.070 1.00 95.19 84 HIS A C 1
ATOM 634 O O . HIS A 1 84 ? 6.109 8.741 3.180 1.00 95.19 84 HIS A O 1
ATOM 640 N N . TRP A 1 85 ? 6.281 6.701 4.116 1.00 94.94 85 TRP A N 1
ATOM 641 C CA . TRP A 1 85 ? 6.280 7.128 5.507 1.00 94.94 85 TRP A CA 1
ATOM 642 C C . TRP A 1 85 ? 7.395 6.441 6.275 1.00 94.94 85 TRP A C 1
ATOM 644 O O . TRP A 1 85 ? 7.687 5.269 6.055 1.00 94.94 85 TRP A O 1
ATOM 654 N N . SER A 1 86 ? 7.978 7.163 7.226 1.00 91.94 86 SER A N 1
ATOM 655 C CA . SER A 1 86 ? 8.969 6.634 8.158 1.00 91.94 86 SER A CA 1
ATOM 656 C C . SER A 1 86 ? 8.715 7.160 9.572 1.00 91.94 86 SER A C 1
ATOM 658 O O . SER A 1 86 ? 7.920 8.080 9.795 1.00 91.94 86 SER A O 1
ATOM 660 N N . GLN A 1 87 ? 9.357 6.537 10.558 1.00 89.44 87 GLN A N 1
ATOM 661 C CA . GLN A 1 87 ? 9.301 7.000 11.939 1.00 89.44 87 GLN A CA 1
ATOM 662 C C . GLN A 1 87 ? 10.345 8.106 12.162 1.00 89.44 87 GLN A C 1
ATOM 664 O O . GLN A 1 87 ? 11.516 7.967 11.811 1.00 89.44 87 GLN A O 1
ATOM 669 N N . SER A 1 88 ? 9.942 9.216 12.782 1.00 73.31 88 SER A N 1
ATOM 670 C CA . SER A 1 88 ? 10.867 10.309 13.101 1.00 73.31 88 SER A CA 1
ATOM 671 C C . SER A 1 88 ? 11.983 9.830 14.038 1.00 73.31 88 SER A C 1
ATOM 673 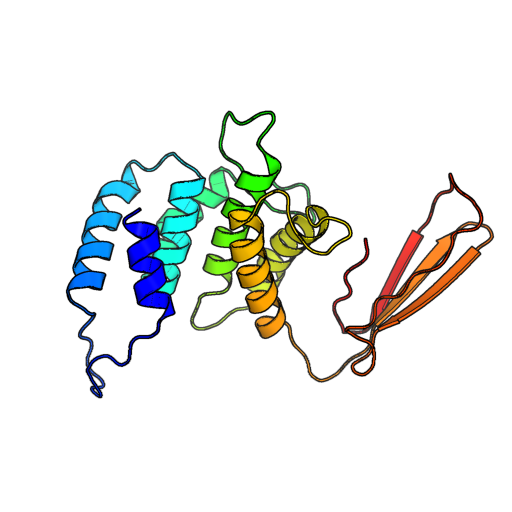O O . SER A 1 88 ? 11.697 9.299 15.112 1.00 73.31 88 SER A O 1
ATOM 675 N N . GLY A 1 89 ? 13.245 10.053 13.652 1.00 63.69 89 GLY A N 1
ATOM 676 C CA . GLY A 1 89 ? 14.429 9.760 14.473 1.00 63.69 89 GLY A CA 1
ATOM 677 C C . GLY A 1 89 ? 15.114 8.410 14.225 1.00 63.69 89 GLY A C 1
ATOM 678 O O . GLY A 1 89 ? 16.156 8.161 14.824 1.00 63.69 89 GLY A O 1
ATOM 679 N N . SER A 1 90 ? 14.596 7.557 13.337 1.00 57.78 90 SER A N 1
ATOM 680 C CA . SER A 1 90 ? 15.273 6.318 12.924 1.00 57.78 90 SER A CA 1
ATOM 681 C C . SER A 1 90 ? 16.194 6.574 11.731 1.00 57.78 90 SER A C 1
ATOM 683 O O . SER A 1 90 ? 15.768 6.479 10.585 1.00 57.78 90 SER A O 1
ATOM 685 N N . ALA A 1 91 ? 17.456 6.913 11.998 1.00 42.88 91 ALA A N 1
ATOM 686 C CA . ALA A 1 91 ? 18.531 6.867 11.008 1.00 42.88 91 ALA A CA 1
ATOM 687 C C . ALA A 1 91 ? 19.264 5.521 11.152 1.00 42.88 91 ALA A C 1
ATOM 689 O O . ALA A 1 91 ? 19.914 5.297 12.170 1.00 42.88 91 ALA A O 1
ATOM 690 N N . GLY A 1 92 ? 19.133 4.620 10.171 1.00 44.84 92 GLY A N 1
ATOM 691 C CA . GLY A 1 92 ? 19.901 3.362 10.101 1.00 44.84 92 GLY A CA 1
ATOM 692 C C . GLY A 1 92 ? 19.066 2.077 10.001 1.00 44.84 92 GLY A C 1
ATOM 693 O O . GLY A 1 92 ? 19.375 1.246 9.162 1.00 44.84 92 GLY A O 1
ATOM 694 N N . ASP A 1 93 ? 17.973 1.958 10.766 1.00 48.88 93 ASP A N 1
ATOM 695 C CA . ASP A 1 93 ? 16.960 0.876 10.657 1.00 48.88 93 ASP A CA 1
ATOM 696 C C . ASP A 1 93 ? 15.734 1.308 9.818 1.00 48.88 93 ASP A C 1
ATOM 698 O O . ASP A 1 93 ? 14.645 0.732 9.890 1.00 48.88 93 ASP A O 1
ATOM 702 N N . SER A 1 94 ? 15.891 2.395 9.056 1.00 59.03 94 SER A N 1
ATOM 703 C CA . SER A 1 94 ? 14.806 3.180 8.465 1.00 59.03 94 SER A CA 1
ATOM 704 C C . SER A 1 94 ? 13.979 2.425 7.439 1.00 59.03 94 SER A C 1
ATOM 706 O O . SER A 1 94 ? 12.782 2.678 7.349 1.00 59.03 94 SER A O 1
ATOM 708 N N . ASP A 1 95 ? 14.584 1.509 6.687 1.00 75.62 95 ASP A N 1
ATOM 709 C CA . ASP A 1 95 ? 13.976 1.036 5.443 1.00 75.62 95 ASP A CA 1
ATOM 710 C C . ASP A 1 95 ? 12.938 -0.053 5.711 1.00 75.62 95 ASP A C 1
ATOM 712 O O . ASP A 1 95 ? 11.828 0.023 5.196 1.00 75.62 95 ASP A O 1
ATOM 716 N N . SER A 1 96 ? 13.233 -1.002 6.606 1.00 85.69 96 SER A N 1
ATOM 717 C CA . SER A 1 96 ? 12.285 -2.065 6.976 1.00 85.69 96 SER A CA 1
ATOM 718 C C . SER A 1 96 ? 11.041 -1.500 7.666 1.00 85.69 96 SER A C 1
ATOM 720 O O . SER A 1 96 ? 9.907 -1.791 7.279 1.00 85.69 96 SER A O 1
ATOM 722 N N . LEU A 1 97 ? 11.240 -0.611 8.646 1.00 88.69 97 LEU A N 1
ATOM 723 C CA . LEU A 1 97 ? 10.125 0.032 9.332 1.00 88.69 97 LEU A CA 1
ATOM 724 C C . LEU A 1 97 ? 9.344 0.946 8.377 1.00 88.69 97 LEU A C 1
ATOM 726 O O . LEU A 1 97 ? 8.117 0.939 8.407 1.00 88.69 97 LEU A O 1
ATOM 730 N N . ALA A 1 98 ? 10.013 1.700 7.499 1.00 92.06 98 ALA A N 1
ATOM 731 C CA . ALA A 1 98 ? 9.330 2.528 6.506 1.00 92.06 98 ALA A CA 1
ATOM 732 C C . ALA A 1 98 ? 8.522 1.695 5.497 1.00 92.06 98 ALA A C 1
ATOM 734 O O . ALA A 1 98 ? 7.418 2.102 5.125 1.00 92.06 98 ALA A O 1
ATOM 735 N N . VAL A 1 99 ? 9.020 0.520 5.094 1.00 93.31 99 VAL A N 1
ATOM 736 C CA . VAL A 1 99 ? 8.279 -0.446 4.268 1.00 93.31 99 VAL A CA 1
ATOM 737 C C . VAL A 1 99 ? 7.015 -0.892 4.982 1.00 93.31 99 VAL A C 1
ATOM 739 O O . VAL A 1 99 ? 5.936 -0.791 4.399 1.00 93.31 99 VAL A O 1
ATOM 742 N N . GLU A 1 100 ? 7.100 -1.313 6.243 1.00 93.50 100 GLU A N 1
ATOM 743 C CA . GLU A 1 100 ? 5.915 -1.749 6.983 1.00 93.50 100 GLU A CA 1
ATOM 744 C C . GLU A 1 100 ? 4.895 -0.607 7.163 1.00 93.50 100 GLU A C 1
ATOM 746 O O . GLU A 1 100 ? 3.711 -0.786 6.868 1.00 93.50 100 GLU A O 1
ATOM 751 N N .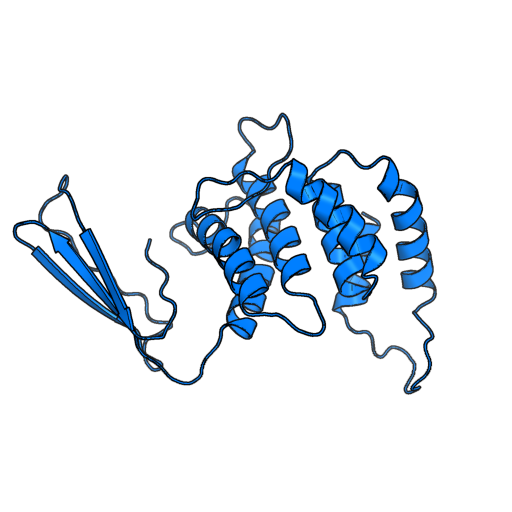 ILE A 1 101 ? 5.342 0.588 7.574 1.00 95.31 101 ILE A N 1
ATOM 752 C CA . ILE A 1 101 ? 4.463 1.758 7.746 1.00 95.31 101 ILE A CA 1
ATOM 753 C C . ILE A 1 101 ? 3.761 2.090 6.427 1.00 95.31 101 ILE A C 1
ATOM 755 O O . ILE A 1 101 ? 2.536 2.204 6.389 1.00 95.31 101 ILE A O 1
ATOM 759 N N . SER A 1 102 ? 4.526 2.222 5.342 1.00 96.38 102 SER A N 1
ATOM 760 C CA . SER A 1 102 ? 3.990 2.578 4.025 1.00 96.38 102 SER A CA 1
ATOM 761 C C . SER A 1 102 ? 3.034 1.509 3.495 1.00 96.38 102 SER A C 1
ATOM 763 O O . SER A 1 102 ? 2.040 1.838 2.848 1.00 96.38 102 SER A O 1
ATOM 765 N N . SER A 1 103 ? 3.275 0.240 3.830 1.00 96.75 103 SER A N 1
ATOM 766 C CA . SER A 1 103 ? 2.393 -0.871 3.470 1.00 96.75 103 SER A CA 1
ATOM 767 C C . SER A 1 103 ? 1.052 -0.810 4.205 1.00 96.75 103 SER A C 1
ATOM 769 O O . SER A 1 103 ? 0.017 -0.997 3.568 1.00 96.75 103 SER A O 1
ATOM 771 N N . TYR A 1 104 ? 1.016 -0.449 5.496 1.00 97.25 104 TYR A N 1
ATOM 772 C CA . TYR A 1 104 ? -0.261 -0.202 6.187 1.00 97.25 104 TYR A CA 1
ATOM 773 C C . TYR A 1 104 ? -1.028 0.980 5.604 1.00 97.25 104 TYR A C 1
ATOM 775 O O . TYR A 1 104 ? -2.252 0.913 5.490 1.00 97.25 104 TYR A O 1
ATOM 783 N N . VAL A 1 105 ? -0.335 2.054 5.210 1.00 97.56 105 VAL A N 1
ATOM 784 C CA . VAL A 1 105 ? -0.997 3.185 4.546 1.00 97.56 105 VAL A CA 1
ATOM 785 C C . VAL A 1 105 ? -1.593 2.741 3.211 1.00 97.56 105 VAL A C 1
ATOM 787 O O . VAL A 1 105 ? -2.756 3.036 2.943 1.00 97.56 105 VAL A O 1
ATOM 790 N N . LEU A 1 106 ? -0.855 1.967 2.410 1.00 97.50 106 LEU A N 1
ATOM 791 C CA . LEU A 1 106 ? -1.361 1.404 1.157 1.00 97.50 106 LEU A CA 1
ATOM 792 C C . LEU A 1 106 ? -2.594 0.514 1.387 1.00 97.50 106 LEU A C 1
ATOM 794 O O . LEU A 1 106 ? -3.608 0.687 0.710 1.00 97.50 106 LEU A O 1
ATOM 798 N N . LEU A 1 107 ? -2.551 -0.382 2.376 1.00 97.12 107 LEU A N 1
ATOM 799 C CA . LEU A 1 107 ? -3.702 -1.206 2.753 1.00 97.12 107 LEU A CA 1
ATOM 800 C C . LEU A 1 107 ? -4.909 -0.343 3.148 1.00 97.12 107 LEU A C 1
ATOM 802 O O . LEU A 1 107 ? -6.021 -0.597 2.688 1.00 97.12 107 LEU A O 1
ATOM 806 N N . ALA A 1 108 ? -4.709 0.712 3.939 1.00 96.25 108 ALA A N 1
ATOM 807 C CA . ALA A 1 108 ? -5.775 1.621 4.361 1.00 96.25 108 ALA A CA 1
ATOM 808 C C . ALA A 1 108 ? -6.396 2.430 3.204 1.00 96.25 108 ALA A C 1
ATOM 810 O O . ALA A 1 108 ? -7.598 2.714 3.210 1.00 96.25 108 ALA A O 1
ATOM 811 N N . VAL A 1 109 ? -5.597 2.805 2.200 1.00 95.69 109 VAL A N 1
ATOM 812 C CA . VAL A 1 109 ? -6.088 3.464 0.977 1.00 95.69 109 VAL A CA 1
ATOM 813 C C . VAL A 1 109 ? -6.981 2.514 0.181 1.00 95.69 109 VAL A C 1
ATOM 815 O O . VAL A 1 109 ? -8.059 2.908 -0.258 1.00 95.69 109 VAL A O 1
ATOM 818 N N . LEU A 1 110 ? -6.559 1.256 0.031 1.00 94.94 110 LEU A N 1
ATOM 819 C CA . LEU A 1 110 ? -7.227 0.264 -0.818 1.00 94.94 110 LEU A CA 1
ATOM 820 C C . LEU A 1 110 ? -8.410 -0.447 -0.140 1.00 94.94 110 LEU A C 1
ATOM 822 O O . LEU A 1 110 ? -9.242 -1.047 -0.828 1.00 94.94 110 LEU A O 1
ATOM 826 N N . THR A 1 111 ? -8.494 -0.377 1.190 1.00 91.19 111 THR A N 1
ATOM 827 C CA . THR A 1 111 ? -9.574 -0.954 2.004 1.00 91.19 111 THR A CA 1
ATOM 828 C C . THR A 1 111 ? -10.715 0.053 2.152 1.00 91.19 111 THR A C 1
ATOM 830 O O . THR A 1 111 ? -10.880 0.710 3.177 1.00 91.19 111 THR A O 1
ATOM 833 N N . THR A 1 112 ? -11.492 0.203 1.084 1.00 85.00 112 THR A N 1
ATOM 834 C CA . THR A 1 112 ? -12.700 1.036 1.015 1.00 85.00 112 THR A CA 1
ATOM 835 C C . THR A 1 112 ? -13.739 0.354 0.121 1.00 85.00 112 THR A C 1
ATOM 837 O O . THR A 1 112 ? -13.381 -0.484 -0.711 1.00 85.00 112 THR A O 1
ATOM 840 N N . ASP A 1 113 ? -15.020 0.699 0.280 1.00 79.38 113 ASP A N 1
ATOM 841 C CA . ASP A 1 113 ? -16.118 0.097 -0.491 1.00 79.38 113 ASP A CA 1
ATOM 842 C C . ASP A 1 113 ? -15.984 0.374 -2.002 1.00 79.38 113 ASP A C 1
ATOM 844 O O . ASP A 1 113 ? -16.321 -0.474 -2.827 1.00 79.38 113 ASP A O 1
ATOM 848 N N . SER A 1 114 ? -15.438 1.535 -2.374 1.00 83.62 114 SER A N 1
ATOM 849 C CA . SER A 1 114 ? -15.143 1.898 -3.764 1.00 83.62 114 SER A CA 1
ATOM 850 C C . SER A 1 114 ? -13.797 2.607 -3.868 1.00 83.62 114 SER A C 1
ATOM 852 O O . SER A 1 114 ? -13.597 3.632 -3.216 1.00 83.62 114 SER A O 1
ATOM 854 N N . VAL A 1 115 ? -12.899 2.085 -4.705 1.00 88.62 115 VAL A N 1
ATOM 855 C CA . VAL A 1 115 ? -11.593 2.693 -5.000 1.00 88.62 115 VAL A CA 1
ATOM 856 C C . VAL A 1 115 ? -11.717 3.498 -6.292 1.00 88.62 115 VAL A C 1
ATOM 858 O O . VAL A 1 115 ? -12.082 2.949 -7.331 1.00 88.62 115 VAL A O 1
ATOM 861 N N . THR A 1 116 ? -11.440 4.798 -6.237 1.00 90.25 116 THR A N 1
ATOM 862 C CA . THR A 1 116 ? -11.496 5.684 -7.408 1.00 90.25 116 THR A CA 1
ATOM 863 C C . THR A 1 116 ? -10.184 5.669 -8.197 1.00 90.25 116 THR A C 1
ATOM 865 O O . THR A 1 116 ? -9.139 5.255 -7.698 1.00 90.25 116 THR A O 1
ATOM 868 N N . THR A 1 117 ? -10.189 6.186 -9.430 1.00 86.44 117 THR A N 1
ATOM 869 C CA . THR A 1 117 ? -8.951 6.375 -10.210 1.00 86.44 117 THR A CA 1
ATOM 870 C C . THR A 1 117 ? -7.953 7.300 -9.504 1.00 86.44 117 THR A C 1
ATOM 872 O O . THR A 1 117 ? -6.747 7.099 -9.624 1.00 86.44 117 THR A O 1
ATOM 875 N N . ALA A 1 118 ? -8.434 8.289 -8.743 1.00 89.38 118 ALA A N 1
ATOM 876 C CA . ALA A 1 118 ? -7.574 9.164 -7.949 1.00 89.38 118 ALA A CA 1
ATOM 877 C C . ALA A 1 118 ? -6.899 8.396 -6.800 1.00 89.38 118 ALA A C 1
ATOM 879 O O . ALA A 1 118 ? -5.694 8.545 -6.599 1.00 89.38 118 ALA A O 1
ATOM 880 N N . ASP A 1 119 ? -7.642 7.516 -6.119 1.00 91.50 119 ASP A N 1
ATOM 881 C CA . ASP A 1 119 ? -7.094 6.642 -5.074 1.00 91.50 119 ASP A CA 1
ATOM 882 C C . ASP A 1 119 ? -6.048 5.683 -5.645 1.00 91.50 119 ASP A C 1
ATOM 884 O O . ASP A 1 119 ? -4.995 5.493 -5.042 1.00 91.50 119 ASP A O 1
ATOM 888 N N . LEU A 1 120 ? -6.290 5.126 -6.839 1.00 90.62 120 LEU A N 1
ATOM 889 C CA . LEU A 1 120 ? -5.308 4.295 -7.541 1.00 90.62 120 LEU A CA 1
ATOM 890 C C . LEU A 1 120 ? -4.058 5.090 -7.923 1.00 90.62 120 LEU A C 1
ATOM 892 O O . LEU A 1 120 ? -2.952 4.588 -7.756 1.00 90.62 120 LEU A O 1
ATOM 896 N N . GLY A 1 121 ? -4.207 6.336 -8.379 1.00 90.50 121 GLY A N 1
ATOM 897 C CA . GLY A 1 121 ? -3.078 7.223 -8.658 1.00 90.50 121 GLY A CA 1
ATOM 898 C C . GLY A 1 121 ? -2.246 7.526 -7.408 1.00 90.50 121 GLY A C 1
ATOM 899 O O . GLY A 1 121 ? -1.017 7.497 -7.462 1.00 90.50 121 GLY A O 1
ATOM 900 N N . PHE A 1 122 ? -2.900 7.760 -6.267 1.00 93.12 122 PHE A N 1
ATOM 901 C CA . PHE A 1 122 ? -2.236 7.938 -4.975 1.00 93.12 122 PHE A CA 1
ATOM 902 C C . PHE A 1 122 ? -1.530 6.653 -4.519 1.00 93.12 122 PHE A C 1
ATOM 904 O O . PHE A 1 122 ? -0.338 6.681 -4.213 1.00 93.12 122 PHE A O 1
ATOM 911 N N . ALA A 1 123 ? -2.231 5.517 -4.551 1.00 94.69 123 ALA A N 1
ATOM 912 C CA . ALA A 1 123 ? -1.699 4.201 -4.210 1.00 94.69 123 ALA A CA 1
ATOM 913 C C . ALA A 1 123 ? -0.498 3.819 -5.087 1.00 94.69 123 ALA A C 1
ATOM 915 O O . ALA A 1 123 ? 0.500 3.320 -4.572 1.00 94.69 123 ALA A O 1
ATOM 916 N N . ASN A 1 124 ? -0.537 4.134 -6.385 1.00 92.44 124 ASN A N 1
ATOM 917 C CA . ASN A 1 124 ? 0.551 3.861 -7.321 1.00 92.44 124 ASN A CA 1
ATOM 918 C C . ASN A 1 124 ? 1.870 4.533 -6.910 1.00 92.44 124 ASN A C 1
ATOM 920 O O . ASN A 1 124 ? 2.939 3.961 -7.112 1.00 92.44 124 ASN A O 1
ATOM 924 N N . ARG A 1 125 ? 1.818 5.725 -6.300 1.00 94.00 125 ARG A N 1
ATOM 925 C CA . ARG A 1 125 ? 3.019 6.414 -5.795 1.00 94.00 125 ARG A CA 1
ATOM 926 C C . ARG A 1 125 ? 3.644 5.670 -4.612 1.00 94.00 125 ARG A C 1
ATOM 928 O O . ARG A 1 125 ? 4.866 5.631 -4.494 1.00 94.00 125 ARG A O 1
ATOM 935 N N . ILE A 1 126 ? 2.816 5.043 -3.775 1.00 95.69 126 ILE A N 1
ATOM 936 C CA . ILE A 1 126 ? 3.273 4.211 -2.652 1.00 95.69 126 ILE A CA 1
ATOM 937 C C . ILE A 1 126 ? 3.849 2.892 -3.166 1.00 95.69 126 ILE A C 1
ATOM 939 O O . ILE A 1 126 ? 4.957 2.511 -2.800 1.00 95.69 126 ILE A O 1
ATOM 943 N N . VAL A 1 127 ? 3.136 2.231 -4.080 1.00 93.19 127 VAL A N 1
ATOM 944 C CA . VAL A 1 127 ? 3.581 0.999 -4.748 1.00 93.19 127 VAL A CA 1
ATOM 945 C C . VAL A 1 127 ? 4.926 1.206 -5.440 1.00 93.19 127 VAL A C 1
ATOM 947 O O . VAL A 1 127 ? 5.836 0.406 -5.254 1.00 93.19 127 VAL A O 1
ATOM 950 N N . SER A 1 128 ? 5.081 2.308 -6.179 1.00 90.19 128 SER A N 1
ATOM 951 C CA . SER A 1 128 ? 6.336 2.635 -6.866 1.00 90.19 128 SER A CA 1
ATOM 952 C C . SER A 1 128 ? 7.501 2.774 -5.887 1.00 90.19 128 SER A C 1
ATOM 954 O O . SER A 1 128 ? 8.625 2.403 -6.215 1.00 90.19 128 SER A O 1
ATOM 956 N N . TRP A 1 129 ? 7.256 3.304 -4.682 1.00 92.38 129 TRP A N 1
ATOM 957 C CA . TRP A 1 129 ? 8.280 3.365 -3.642 1.00 92.38 129 TRP A CA 1
ATOM 958 C C . TRP A 1 129 ? 8.599 1.976 -3.079 1.00 92.38 129 TRP A C 1
ATOM 960 O O . TRP A 1 129 ? 9.768 1.614 -2.996 1.00 92.38 129 TRP A O 1
ATOM 970 N N . LEU A 1 130 ? 7.575 1.188 -2.731 1.00 91.62 130 LEU A N 1
ATOM 971 C CA . LEU A 1 130 ? 7.733 -0.148 -2.147 1.00 91.62 130 LEU A CA 1
ATOM 972 C C . LEU A 1 130 ? 8.495 -1.097 -3.076 1.00 91.62 130 LEU A C 1
ATOM 974 O O . LEU A 1 130 ? 9.415 -1.773 -2.632 1.00 91.62 130 LEU A O 1
ATOM 978 N N . VAL A 1 131 ? 8.172 -1.103 -4.370 1.00 88.00 131 VAL A N 1
ATOM 979 C CA . VAL A 1 131 ? 8.864 -1.930 -5.372 1.00 88.00 131 VAL A CA 1
ATOM 980 C C . VAL A 1 131 ? 10.362 -1.611 -5.430 1.00 88.00 131 VAL A C 1
ATOM 982 O O . VAL A 1 131 ? 11.174 -2.516 -5.585 1.00 88.00 131 VAL A O 1
ATOM 985 N N . LYS A 1 132 ? 10.761 -0.348 -5.224 1.00 85.19 132 LYS A N 1
ATOM 986 C CA . LYS A 1 132 ? 12.184 0.028 -5.162 1.00 85.19 132 LYS A CA 1
ATOM 987 C C . LYS A 1 132 ? 12.911 -0.4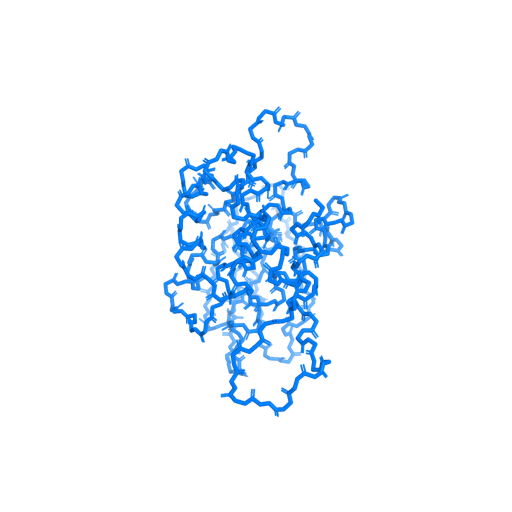85 -3.924 1.00 85.19 132 LYS A C 1
ATOM 989 O O . LYS A 1 132 ? 14.128 -0.632 -3.974 1.00 85.19 132 LYS A O 1
ATOM 994 N N . GLN A 1 133 ? 12.192 -0.728 -2.830 1.00 85.81 133 GLN A N 1
ATOM 995 C CA . GLN A 1 133 ? 12.767 -1.298 -1.607 1.00 85.81 133 GLN A CA 1
ATOM 996 C C . GLN A 1 133 ? 12.895 -2.827 -1.680 1.00 85.81 133 GLN A C 1
ATOM 998 O O . GLN A 1 133 ? 13.499 -3.440 -0.801 1.00 85.81 133 GLN A O 1
ATOM 1003 N N . GLN A 1 134 ? 12.319 -3.453 -2.710 1.00 82.25 134 GLN A N 1
ATOM 1004 C CA . GLN A 1 134 ? 12.338 -4.896 -2.884 1.00 82.25 134 GLN A CA 1
ATOM 1005 C C . GLN A 1 134 ? 13.739 -5.357 -3.313 1.00 82.25 134 GLN A C 1
ATOM 1007 O O . GLN A 1 134 ? 14.347 -4.816 -4.239 1.00 82.25 134 GLN A O 1
ATOM 1012 N N . ASN A 1 135 ? 14.275 -6.369 -2.633 1.00 78.38 135 ASN A N 1
ATOM 1013 C CA . ASN A 1 135 ? 15.557 -6.961 -2.997 1.00 78.38 135 ASN A CA 1
ATOM 1014 C C . ASN A 1 135 ? 15.431 -7.823 -4.269 1.00 78.38 135 ASN A C 1
ATOM 1016 O O . ASN A 1 135 ? 14.331 -8.158 -4.706 1.00 78.38 135 ASN A O 1
ATOM 1020 N N . ALA A 1 136 ? 16.569 -8.236 -4.836 1.00 70.69 136 ALA A N 1
ATOM 1021 C CA . ALA A 1 136 ? 16.620 -9.029 -6.071 1.00 70.69 136 ALA A CA 1
ATOM 1022 C C . ALA A 1 136 ? 15.897 -10.394 -6.000 1.00 70.69 136 ALA A C 1
ATOM 1024 O O . ALA A 1 136 ? 15.693 -11.035 -7.026 1.00 70.69 136 ALA A O 1
ATOM 1025 N N . TYR A 1 137 ? 15.508 -10.850 -4.805 1.00 70.44 137 TYR A N 1
ATOM 1026 C CA . TYR A 1 137 ? 14.776 -12.099 -4.582 1.00 70.44 137 TYR A CA 1
ATOM 1027 C C . TYR A 1 137 ? 13.276 -11.877 -4.331 1.00 70.44 137 TYR A C 1
ATOM 1029 O O . TYR A 1 137 ? 12.568 -12.822 -3.988 1.00 70.44 137 TYR A O 1
ATOM 1037 N N . GLY A 1 138 ? 12.777 -10.643 -4.470 1.00 66.81 138 GLY A N 1
ATOM 1038 C CA . GLY A 1 138 ? 11.367 -10.311 -4.259 1.00 66.81 138 GLY A CA 1
ATOM 1039 C C . GLY A 1 138 ? 10.964 -10.132 -2.789 1.00 66.81 138 GLY A C 1
ATOM 1040 O O . GLY A 1 138 ? 9.775 -9.988 -2.503 1.00 66.81 138 GLY A O 1
ATOM 1041 N N . GLY A 1 139 ? 11.918 -10.132 -1.854 1.00 72.81 139 GLY A N 1
ATOM 1042 C CA . GLY A 1 139 ? 11.678 -9.895 -0.426 1.00 72.81 139 GLY A CA 1
ATOM 1043 C C . GLY A 1 139 ? 12.083 -8.492 0.029 1.00 72.81 139 GLY A C 1
ATOM 1044 O O . GLY A 1 139 ? 12.633 -7.709 -0.745 1.00 72.81 139 GLY A O 1
ATOM 1045 N N . PHE A 1 140 ? 11.850 -8.194 1.305 1.00 80.19 140 PHE A N 1
ATOM 1046 C CA . PHE A 1 140 ? 12.333 -6.986 1.979 1.00 80.19 140 PHE A CA 1
ATOM 1047 C C . PHE A 1 140 ? 13.365 -7.358 3.055 1.00 80.19 140 PHE A C 1
ATOM 1049 O O . PHE A 1 140 ? 13.836 -8.496 3.107 1.00 80.19 140 PHE A O 1
ATOM 1056 N N . SER A 1 141 ? 13.799 -6.385 3.856 1.00 76.31 141 SER A N 1
ATOM 1057 C CA . SER A 1 141 ? 14.911 -6.557 4.801 1.00 76.31 141 SER A CA 1
ATOM 1058 C C . SER A 1 141 ? 14.544 -7.444 6.001 1.00 76.31 141 SER A C 1
ATOM 1060 O O . SER A 1 141 ? 15.402 -8.140 6.545 1.00 76.31 141 SER A O 1
ATOM 1062 N N . SER A 1 142 ? 13.270 -7.466 6.403 1.00 77.38 142 SER A N 1
ATOM 1063 C CA . SER A 1 142 ? 12.760 -8.242 7.537 1.00 77.38 142 SER A CA 1
ATOM 1064 C C . SER A 1 142 ? 11.648 -9.219 7.113 1.00 77.38 142 SER A C 1
ATOM 1066 O O . SER A 1 142 ? 11.320 -9.397 5.940 1.00 77.38 142 SER A O 1
ATOM 1068 N N . THR A 1 143 ? 11.079 -9.940 8.078 1.00 75.38 143 THR A N 1
ATOM 1069 C CA . THR A 1 143 ? 9.916 -10.811 7.841 1.00 75.38 143 THR A CA 1
ATOM 1070 C C . THR A 1 143 ? 8.612 -10.016 7.866 1.00 75.38 143 THR A C 1
ATOM 1072 O O . THR A 1 143 ? 7.740 -10.241 7.031 1.00 75.38 143 THR A O 1
ATOM 1075 N N . GLN A 1 144 ? 8.470 -9.086 8.818 1.00 71.19 144 GLN A N 1
ATOM 1076 C CA . GLN A 1 144 ? 7.211 -8.368 9.036 1.00 71.19 144 GLN A CA 1
ATOM 1077 C C . GLN A 1 144 ? 6.918 -7.362 7.913 1.00 71.19 144 GLN A C 1
ATOM 1079 O O . GLN A 1 144 ? 5.800 -7.318 7.405 1.00 71.19 144 GLN A O 1
ATOM 1084 N N . ASP A 1 145 ? 7.928 -6.611 7.478 1.00 78.12 145 ASP A N 1
ATOM 1085 C CA . ASP A 1 145 ? 7.840 -5.718 6.320 1.00 78.12 145 ASP A CA 1
ATOM 1086 C C . ASP A 1 145 ? 7.525 -6.501 5.037 1.00 78.12 145 ASP A C 1
ATOM 1088 O O . ASP A 1 145 ? 6.667 -6.081 4.268 1.00 78.12 145 ASP A O 1
ATOM 1092 N N . THR A 1 146 ? 8.114 -7.687 4.858 1.00 82.38 146 THR A N 1
ATOM 1093 C CA . THR A 1 146 ? 7.847 -8.560 3.714 1.00 82.38 146 THR A CA 1
ATOM 1094 C C . THR A 1 146 ? 6.398 -9.031 3.694 1.00 82.38 146 THR A C 1
ATOM 1096 O O . THR A 1 146 ? 5.745 -8.920 2.660 1.00 82.38 146 THR A O 1
ATOM 1099 N N . VAL A 1 147 ? 5.859 -9.523 4.814 1.00 87.44 147 VAL A N 1
ATOM 1100 C CA . VAL A 1 147 ? 4.470 -10.016 4.866 1.00 87.44 147 VAL A CA 1
ATOM 1101 C C . VAL A 1 147 ? 3.477 -8.896 4.553 1.00 87.44 147 VAL A C 1
ATOM 1103 O O . VAL A 1 147 ? 2.624 -9.063 3.679 1.00 87.44 147 VAL A O 1
ATOM 1106 N N . VAL A 1 148 ? 3.604 -7.745 5.218 1.00 90.75 148 VAL A N 1
ATOM 1107 C CA . VAL A 1 148 ? 2.648 -6.636 5.063 1.00 90.75 148 VAL A CA 1
ATOM 1108 C C . VAL A 1 148 ? 2.791 -5.981 3.686 1.00 90.75 148 VAL A C 1
ATOM 1110 O O . VAL A 1 148 ? 1.783 -5.663 3.054 1.00 90.75 148 VAL A O 1
ATOM 1113 N N . ALA A 1 149 ? 4.015 -5.829 3.168 1.00 91.31 149 ALA A N 1
ATOM 1114 C CA . ALA A 1 149 ? 4.236 -5.285 1.831 1.00 91.31 149 ALA A CA 1
ATOM 1115 C C . ALA A 1 149 ? 3.685 -6.203 0.742 1.00 91.31 149 ALA A C 1
ATOM 1117 O O . ALA A 1 149 ? 2.989 -5.729 -0.154 1.00 91.31 149 ALA A O 1
ATOM 1118 N N . LEU A 1 150 ? 3.921 -7.516 0.827 1.00 90.62 150 LEU A N 1
ATOM 1119 C CA . LEU A 1 150 ? 3.362 -8.463 -0.137 1.00 90.62 150 LEU A CA 1
ATOM 1120 C C . LEU A 1 150 ? 1.834 -8.494 -0.075 1.00 90.62 150 LEU A C 1
ATOM 1122 O O . LEU A 1 150 ? 1.196 -8.538 -1.126 1.00 90.62 150 LEU A O 1
ATOM 1126 N N . GLN A 1 151 ? 1.236 -8.404 1.116 1.00 93.44 151 GLN A N 1
ATOM 1127 C CA . GLN A 1 151 ? -0.214 -8.273 1.269 1.00 93.44 151 GLN A CA 1
ATOM 1128 C C . GLN A 1 151 ? -0.733 -7.003 0.575 1.00 93.44 151 GLN A C 1
ATOM 1130 O O . GLN A 1 151 ? -1.676 -7.072 -0.216 1.00 93.44 151 GLN A O 1
ATOM 1135 N N . ALA A 1 152 ? -0.094 -5.856 0.817 1.00 94.81 152 ALA A N 1
ATOM 1136 C CA . ALA A 1 152 ? -0.493 -4.568 0.257 1.00 94.81 152 ALA A CA 1
ATOM 1137 C C . ALA A 1 152 ? -0.343 -4.516 -1.273 1.00 94.81 152 ALA A C 1
ATOM 1139 O O . ALA A 1 152 ? -1.262 -4.088 -1.975 1.00 94.81 152 ALA A O 1
ATOM 1140 N N . LEU A 1 153 ? 0.787 -4.997 -1.797 1.00 93.06 153 LEU A N 1
ATOM 1141 C CA . LEU A 1 153 ? 1.062 -5.080 -3.233 1.00 93.06 153 LEU A CA 1
ATOM 1142 C C . LEU A 1 153 ? 0.116 -6.063 -3.930 1.00 93.06 153 LEU A C 1
ATOM 1144 O O . LEU A 1 153 ? -0.377 -5.766 -5.017 1.00 93.06 153 LEU A O 1
ATOM 1148 N N . SER A 1 154 ? -0.197 -7.193 -3.289 1.00 90.75 154 SER A N 1
ATOM 1149 C CA . SER A 1 154 ? -1.172 -8.155 -3.812 1.00 90.75 154 SER A CA 1
ATOM 1150 C C . SER A 1 154 ? -2.568 -7.545 -3.871 1.00 90.75 154 SER A C 1
ATOM 1152 O O . SER A 1 154 ? -3.225 -7.629 -4.908 1.00 90.75 154 SER A O 1
ATOM 1154 N N . LEU A 1 155 ? -3.009 -6.862 -2.806 1.00 92.50 155 LEU A N 1
ATOM 1155 C CA . LEU A 1 155 ? -4.289 -6.155 -2.800 1.00 92.50 155 LEU A CA 1
ATOM 1156 C C . LEU A 1 155 ? -4.331 -5.101 -3.910 1.00 92.50 155 LEU A C 1
ATOM 1158 O O . LEU A 1 155 ? -5.294 -5.078 -4.673 1.00 92.50 155 LEU A O 1
ATOM 1162 N N . TYR A 1 156 ? -3.284 -4.285 -4.061 1.00 92.19 156 TYR A N 1
ATOM 1163 C CA . TYR A 1 156 ? -3.189 -3.314 -5.152 1.00 92.19 156 TYR A CA 1
ATOM 1164 C C . TYR A 1 156 ? -3.320 -3.985 -6.520 1.00 92.19 156 TYR A C 1
ATOM 1166 O O . TYR A 1 156 ? -4.143 -3.557 -7.327 1.00 92.19 156 TYR A O 1
ATOM 1174 N N . ALA A 1 157 ? -2.581 -5.075 -6.750 1.00 88.31 157 ALA A N 1
ATOM 1175 C CA . ALA A 1 157 ? -2.638 -5.837 -7.990 1.00 88.31 157 ALA A CA 1
ATOM 1176 C C . ALA A 1 157 ? -4.066 -6.303 -8.304 1.00 88.31 157 ALA A C 1
ATOM 1178 O O . ALA A 1 157 ? -4.487 -6.176 -9.448 1.00 88.31 157 ALA A O 1
ATOM 1179 N N . THR A 1 158 ? -4.852 -6.741 -7.310 1.00 88.06 158 THR A N 1
ATOM 1180 C CA . THR A 1 158 ? -6.270 -7.094 -7.534 1.00 88.06 158 THR A CA 1
ATOM 1181 C C . THR A 1 158 ? -7.142 -5.903 -7.939 1.00 88.06 158 THR A C 1
ATOM 1183 O O . THR A 1 158 ? -8.117 -6.089 -8.662 1.00 88.06 158 THR A O 1
ATOM 1186 N N . LYS A 1 159 ? -6.810 -4.683 -7.492 1.00 87.38 159 LYS A N 1
ATOM 1187 C CA . LYS A 1 159 ? -7.578 -3.463 -7.794 1.00 87.38 159 LYS A CA 1
ATOM 1188 C C . LYS A 1 159 ? -7.256 -2.887 -9.171 1.00 87.38 159 LYS A C 1
ATOM 1190 O O . LYS A 1 159 ? -8.133 -2.284 -9.779 1.00 87.38 159 LYS A O 1
ATOM 1195 N N . VAL A 1 160 ? -6.023 -3.057 -9.650 1.00 83.19 160 VAL A N 1
ATOM 1196 C CA . VAL A 1 160 ? -5.589 -2.584 -10.980 1.00 83.19 160 VAL A CA 1
ATOM 1197 C C . VAL A 1 160 ? -5.609 -3.674 -12.048 1.00 83.19 160 VAL A C 1
ATOM 1199 O O . VAL A 1 160 ? -5.298 -3.402 -13.207 1.00 83.19 160 VAL A O 1
ATOM 1202 N N . PHE A 1 161 ? -5.945 -4.910 -11.674 1.00 78.81 161 PHE A N 1
ATOM 1203 C CA . PHE A 1 161 ? -5.967 -6.032 -12.597 1.00 78.81 161 PHE A CA 1
ATOM 1204 C C . PHE A 1 161 ? -6.947 -5.787 -13.750 1.00 78.81 161 PHE A C 1
ATOM 1206 O O . PHE A 1 161 ? -8.128 -5.515 -13.544 1.00 78.81 161 PHE A O 1
ATOM 1213 N N . SER A 1 162 ? -6.443 -5.969 -14.967 1.00 73.44 162 SER A N 1
ATOM 1214 C CA . SER A 1 162 ? -7.225 -6.059 -16.195 1.00 73.44 162 SER A CA 1
ATOM 1215 C C . SER A 1 162 ? -6.894 -7.384 -16.879 1.00 73.44 162 SER A C 1
ATOM 1217 O O . SER A 1 162 ? -5.720 -7.760 -16.973 1.00 73.44 162 SER A O 1
ATOM 1219 N N . SER A 1 163 ? -7.919 -8.093 -17.364 1.00 70.12 163 SER A N 1
ATOM 1220 C CA . SER A 1 163 ? -7.744 -9.301 -18.185 1.00 70.12 163 SER A CA 1
ATOM 1221 C C . SER A 1 163 ? -7.171 -8.993 -19.565 1.00 70.12 163 SER A C 1
ATOM 1223 O O . SER A 1 163 ? -6.636 -9.887 -20.212 1.00 70.12 163 SER A O 1
ATOM 1225 N N . ASP A 1 164 ? -7.228 -7.729 -19.980 1.00 75.31 164 ASP A N 1
ATOM 1226 C CA . ASP A 1 164 ? -6.878 -7.294 -21.324 1.00 75.31 164 ASP A CA 1
ATOM 1227 C C . ASP A 1 164 ? -5.712 -6.302 -21.277 1.00 75.31 164 ASP A C 1
ATOM 1229 O O . ASP A 1 164 ? -5.626 -5.456 -20.378 1.00 75.31 164 ASP A O 1
ATOM 1233 N N . GLY A 1 165 ? -4.818 -6.398 -22.263 1.00 77.44 165 GLY A N 1
ATOM 1234 C CA . GLY A 1 165 ? -3.748 -5.431 -22.487 1.00 77.44 165 GLY A CA 1
ATOM 1235 C C . GLY A 1 165 ? -2.369 -6.045 -22.712 1.00 77.44 165 GLY A C 1
ATOM 1236 O O . GLY A 1 165 ? -2.088 -7.184 -22.336 1.00 77.44 165 GLY A O 1
ATOM 1237 N N . SER A 1 166 ? -1.492 -5.237 -23.293 1.00 85.94 166 SER A N 1
ATOM 1238 C CA . SER A 1 166 ? -0.055 -5.477 -23.354 1.00 85.94 166 SER A CA 1
ATOM 1239 C C . SER A 1 166 ? 0.695 -4.156 -23.201 1.00 85.94 166 SER A C 1
ATOM 1241 O O . SER A 1 166 ? 0.147 -3.082 -23.471 1.00 85.94 166 SER A O 1
ATOM 1243 N N . SER A 1 167 ? 1.942 -4.243 -22.752 1.00 88.69 167 SER A N 1
ATOM 1244 C CA . SER A 1 167 ? 2.875 -3.126 -22.700 1.00 88.69 167 SER A CA 1
ATOM 1245 C C . SER A 1 167 ? 4.225 -3.548 -23.244 1.00 88.69 167 SER A C 1
ATOM 1247 O O . SER A 1 167 ? 4.738 -4.621 -22.939 1.00 88.69 167 SER A O 1
ATOM 1249 N N . THR A 1 168 ? 4.818 -2.674 -24.044 1.00 92.00 168 THR A N 1
ATOM 1250 C CA . THR A 1 168 ? 6.182 -2.806 -24.534 1.00 92.00 168 THR A CA 1
ATOM 1251 C C . THR A 1 168 ? 7.056 -1.800 -23.804 1.00 92.00 168 THR A C 1
ATOM 1253 O O . THR A 1 168 ? 6.858 -0.588 -23.927 1.00 92.00 168 THR A O 1
ATOM 1256 N N . VAL A 1 169 ? 8.035 -2.303 -23.057 1.00 91.81 169 VAL A N 1
ATOM 1257 C CA . VAL A 1 169 ? 9.101 -1.499 -22.459 1.00 91.81 169 VAL A CA 1
ATOM 1258 C C . VAL A 1 169 ? 10.275 -1.483 -23.424 1.00 91.81 169 VAL A C 1
ATOM 1260 O O . VAL A 1 169 ? 10.754 -2.526 -23.864 1.00 91.81 169 VAL A O 1
ATOM 1263 N N . THR A 1 170 ? 10.732 -0.290 -23.770 1.00 92.25 170 THR A N 1
ATOM 1264 C CA . THR A 1 170 ? 11.851 -0.064 -24.675 1.00 92.25 170 THR A CA 1
ATOM 1265 C C . THR A 1 170 ? 12.973 0.627 -23.912 1.00 92.25 170 THR A C 1
ATOM 1267 O O . THR A 1 170 ? 12.795 1.735 -23.411 1.00 92.25 170 THR A O 1
ATOM 1270 N N . VAL A 1 171 ? 14.127 -0.031 -23.819 1.00 91.19 171 VAL A N 1
ATOM 1271 C CA . VAL A 1 171 ? 15.335 0.484 -23.161 1.00 91.19 171 VAL A CA 1
ATOM 1272 C C . VAL A 1 171 ? 16.356 0.809 -24.243 1.00 91.19 171 VAL A C 1
ATOM 1274 O O . VAL A 1 171 ? 16.723 -0.067 -25.023 1.00 91.19 171 VAL A O 1
ATOM 1277 N N . GLN A 1 172 ? 16.792 2.065 -24.320 1.00 90.56 172 GLN A N 1
ATOM 1278 C CA . GLN A 1 172 ? 17.656 2.564 -25.395 1.00 90.56 172 GLN A CA 1
ATOM 1279 C C . GLN A 1 172 ? 18.909 3.247 -24.851 1.00 90.56 172 GLN A C 1
ATOM 1281 O O . GLN A 1 172 ? 18.858 3.971 -23.856 1.00 90.56 172 GLN A O 1
ATOM 1286 N N . SER A 1 173 ? 20.024 3.062 -25.552 1.00 88.44 173 SER A N 1
ATOM 1287 C CA . SER A 1 173 ? 21.256 3.843 -25.434 1.00 88.44 173 SER A CA 1
ATOM 1288 C C . SER A 1 173 ? 21.805 4.163 -26.829 1.00 88.44 173 SER A C 1
ATOM 1290 O O . SER A 1 173 ? 21.265 3.711 -27.836 1.00 88.44 173 SER A O 1
ATOM 1292 N N . ALA A 1 174 ? 22.895 4.930 -26.910 1.00 80.56 174 ALA A N 1
ATOM 1293 C CA . ALA A 1 174 ? 23.446 5.444 -28.169 1.00 80.56 174 ALA A CA 1
ATOM 1294 C C . ALA A 1 174 ? 23.815 4.362 -29.210 1.00 80.56 174 ALA A C 1
ATOM 1296 O O . ALA A 1 174 ? 23.959 4.686 -30.385 1.00 80.56 174 ALA A O 1
ATOM 1297 N N . GLY A 1 175 ? 23.961 3.098 -28.799 1.00 79.19 175 GLY A N 1
ATOM 1298 C CA . GLY A 1 175 ? 24.249 1.976 -29.698 1.00 79.19 175 GLY A CA 1
ATOM 1299 C C . GLY A 1 175 ? 23.548 0.668 -29.337 1.00 79.19 175 GLY A C 1
ATOM 1300 O O . GLY A 1 175 ? 23.932 -0.365 -29.872 1.00 79.19 175 GLY A O 1
ATOM 1301 N N . ASP A 1 176 ? 22.566 0.691 -28.432 1.00 85.00 176 ASP A N 1
ATOM 1302 C CA . ASP A 1 176 ? 21.862 -0.523 -28.007 1.00 85.00 176 ASP A CA 1
ATOM 1303 C C . ASP A 1 176 ? 20.375 -0.238 -27.781 1.00 85.00 176 ASP A C 1
ATOM 1305 O O . ASP A 1 176 ? 19.995 0.846 -27.330 1.00 85.00 176 ASP A O 1
ATOM 1309 N N . THR A 1 177 ? 19.515 -1.183 -28.143 1.00 89.88 177 THR A N 1
ATOM 1310 C CA . THR A 1 177 ? 18.064 -1.076 -27.968 1.00 89.88 177 THR A CA 1
ATOM 1311 C C . THR A 1 177 ? 17.494 -2.439 -27.625 1.00 89.88 177 THR A C 1
ATOM 1313 O O . THR A 1 177 ? 17.697 -3.423 -28.339 1.00 89.88 177 THR A O 1
ATOM 1316 N N . HIS A 1 178 ? 16.740 -2.492 -26.535 1.00 91.81 178 HIS A N 1
ATOM 1317 C CA . HIS A 1 178 ? 16.066 -3.693 -26.073 1.00 91.81 178 HIS A CA 1
ATOM 1318 C C . HIS A 1 178 ? 14.572 -3.443 -25.943 1.00 91.81 178 HIS A C 1
ATOM 1320 O O . HIS A 1 178 ? 14.145 -2.403 -25.442 1.00 91.81 178 HIS A O 1
ATOM 1326 N N . HIS A 1 179 ? 13.791 -4.429 -26.371 1.00 92.50 179 HIS A N 1
ATOM 1327 C CA . HIS A 1 179 ? 12.344 -4.440 -26.227 1.00 92.50 179 HIS A CA 1
ATOM 1328 C C . HIS A 1 179 ? 11.938 -5.596 -25.322 1.00 92.50 179 HIS A C 1
ATOM 1330 O O . HIS A 1 179 ? 12.381 -6.730 -25.516 1.00 92.50 179 HIS A O 1
ATOM 1336 N N . PHE A 1 180 ? 11.075 -5.293 -24.364 1.00 92.31 180 PHE A N 1
ATOM 1337 C CA . PHE A 1 180 ? 10.444 -6.251 -23.473 1.00 92.31 180 PHE A CA 1
ATOM 1338 C C . PHE A 1 180 ? 8.945 -6.153 -23.694 1.00 92.31 180 PHE A C 1
ATOM 1340 O O . PHE A 1 180 ? 8.347 -5.101 -23.464 1.00 92.31 180 PHE A O 1
ATOM 1347 N N . GLU A 1 181 ? 8.342 -7.230 -24.182 1.00 91.62 181 GLU A N 1
ATOM 1348 C CA . GLU A 1 181 ? 6.896 -7.305 -24.337 1.00 91.62 181 GLU A CA 1
ATOM 1349 C C . GLU A 1 181 ? 6.303 -7.998 -23.116 1.00 91.62 181 GLU A C 1
ATOM 1351 O O . GLU A 1 181 ? 6.714 -9.104 -22.757 1.00 91.62 181 GLU A O 1
ATOM 1356 N N . VAL A 1 182 ? 5.336 -7.340 -22.486 1.00 87.69 182 VAL A N 1
ATOM 1357 C CA . VAL A 1 182 ? 4.600 -7.852 -21.336 1.00 87.69 182 VAL A CA 1
ATOM 1358 C C . VAL A 1 182 ? 3.120 -7.910 -21.700 1.00 87.69 182 VAL A C 1
ATOM 1360 O O . VAL A 1 182 ? 2.459 -6.885 -21.863 1.00 87.69 182 VAL A O 1
ATOM 1363 N N . ASN A 1 183 ? 2.598 -9.121 -21.841 1.00 87.31 183 ASN A N 1
ATOM 1364 C CA . ASN A 1 183 ? 1.216 -9.450 -22.167 1.00 87.31 183 ASN A CA 1
ATOM 1365 C C . ASN A 1 183 ? 0.681 -10.499 -21.174 1.00 87.31 183 ASN A C 1
ATOM 1367 O O . ASN A 1 183 ? 1.371 -10.894 -20.234 1.00 87.31 183 ASN A O 1
ATOM 1371 N N . GLN A 1 184 ? -0.566 -10.940 -21.339 1.00 82.94 184 GLN A N 1
ATOM 1372 C CA . GLN A 1 184 ? -1.197 -11.855 -20.378 1.00 82.94 184 GLN A CA 1
ATOM 1373 C C . GLN A 1 184 ? -0.476 -13.200 -20.232 1.00 82.94 184 GLN A C 1
ATOM 1375 O O . GLN A 1 184 ? -0.462 -13.749 -19.129 1.00 82.94 184 GLN A O 1
ATOM 1380 N N . ASP A 1 185 ? 0.150 -13.692 -21.301 1.00 84.50 185 ASP A N 1
ATOM 1381 C CA . ASP A 1 185 ? 0.805 -15.000 -21.322 1.00 84.50 185 ASP A CA 1
ATOM 1382 C C . ASP A 1 185 ? 2.160 -14.977 -20.606 1.00 84.50 185 ASP A C 1
ATOM 1384 O O . ASP A 1 185 ? 2.5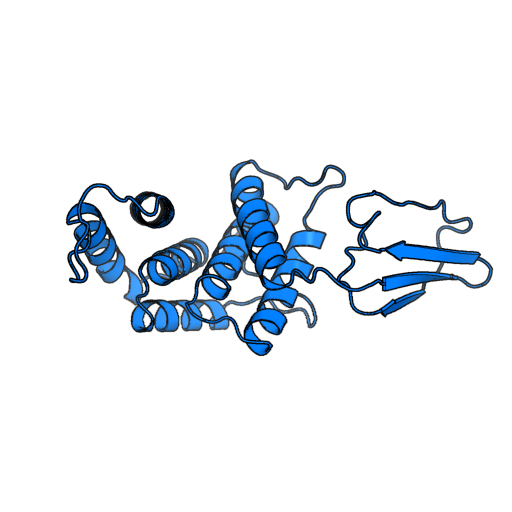98 -15.990 -20.060 1.00 84.50 185 ASP A O 1
ATOM 1388 N N . ASN A 1 186 ? 2.824 -13.818 -20.578 1.00 82.06 186 ASN A N 1
ATOM 1389 C CA . ASN A 1 186 ? 4.173 -13.673 -20.032 1.00 82.06 186 ASN A CA 1
ATOM 1390 C C . ASN A 1 186 ? 4.290 -12.658 -18.877 1.00 82.06 186 ASN A C 1
ATOM 1392 O O . ASN A 1 186 ? 5.398 -12.390 -18.423 1.00 82.06 186 ASN A O 1
ATOM 1396 N N . LYS A 1 187 ? 3.178 -12.134 -18.343 1.00 77.31 187 LYS A N 1
ATOM 1397 C CA . LYS A 1 187 ? 3.168 -11.124 -17.259 1.00 77.31 187 LYS A CA 1
ATOM 1398 C C . LYS A 1 187 ? 3.859 -11.541 -15.957 1.00 77.31 187 LYS A C 1
ATOM 1400 O O . LYS A 1 187 ? 4.188 -10.681 -15.150 1.00 77.31 187 LYS A O 1
ATOM 1405 N N . LEU A 1 188 ? 4.027 -12.845 -15.728 1.00 79.81 188 LEU A N 1
ATOM 1406 C CA . LEU A 1 188 ? 4.727 -13.397 -14.560 1.00 79.81 188 LEU A CA 1
ATOM 1407 C C . LEU A 1 188 ? 6.152 -13.863 -14.893 1.00 79.81 188 LEU A C 1
ATOM 1409 O O . LEU A 1 188 ? 6.862 -14.345 -14.013 1.00 79.81 188 LEU A O 1
ATOM 1413 N N . LEU A 1 189 ? 6.560 -13.770 -16.160 1.00 83.31 189 LEU A N 1
ATOM 1414 C CA . LEU A 1 189 ? 7.871 -14.206 -16.607 1.00 83.31 189 LEU A CA 1
ATOM 1415 C C . LEU A 1 189 ? 8.888 -13.094 -16.358 1.00 83.31 189 LEU A C 1
ATOM 1417 O O . LEU A 1 189 ? 8.760 -11.992 -16.889 1.00 83.31 189 LEU A O 1
ATOM 1421 N N . TYR A 1 190 ? 9.928 -13.413 -15.591 1.00 82.12 190 TYR A N 1
ATOM 1422 C CA . TYR A 1 190 ? 11.093 -12.548 -15.467 1.00 82.12 190 TYR A CA 1
ATOM 1423 C C . TYR A 1 190 ? 11.824 -12.445 -16.811 1.00 82.12 190 TYR A C 1
ATOM 1425 O O . TYR A 1 190 ? 12.088 -13.458 -17.463 1.00 82.12 190 TYR A O 1
ATOM 1433 N N . GLN A 1 191 ? 12.151 -11.219 -17.217 1.00 86.75 191 GLN A N 1
ATOM 1434 C CA . GLN A 1 191 ? 12.871 -10.936 -18.453 1.00 86.75 191 GLN A CA 1
ATOM 1435 C C . GLN A 1 191 ? 14.075 -10.045 -18.143 1.00 86.75 191 GLN A C 1
ATOM 1437 O O . GLN A 1 191 ? 13.926 -8.998 -17.520 1.00 86.75 191 GLN A O 1
ATOM 1442 N N . GLU A 1 192 ? 15.254 -10.429 -18.630 1.00 89.56 192 GLU A N 1
ATOM 1443 C CA . GLU A 1 192 ? 16.486 -9.645 -18.509 1.00 89.56 192 GLU A CA 1
ATOM 1444 C C . GLU A 1 192 ? 17.258 -9.612 -19.833 1.00 89.56 192 GLU A C 1
ATOM 1446 O O . GLU A 1 192 ? 17.123 -10.496 -20.689 1.00 89.56 192 GLU A O 1
ATOM 1451 N N . LYS A 1 193 ? 18.077 -8.573 -20.016 1.00 87.31 193 LYS A N 1
ATOM 1452 C CA . LYS A 1 193 ? 19.014 -8.437 -21.137 1.00 87.31 193 LYS A CA 1
ATOM 1453 C C . LYS A 1 193 ? 20.327 -7.861 -20.625 1.00 87.31 193 LYS A C 1
ATOM 1455 O O . LYS A 1 193 ? 20.324 -6.940 -19.814 1.00 87.31 193 LYS A O 1
ATOM 1460 N N . GLN A 1 194 ? 21.443 -8.394 -21.118 1.00 85.38 194 GLN A N 1
ATOM 1461 C CA . GLN A 1 194 ? 22.751 -7.813 -20.836 1.00 85.38 194 GLN A CA 1
ATOM 1462 C C . GLN A 1 194 ? 22.932 -6.517 -21.618 1.00 85.38 194 GLN A C 1
ATOM 1464 O O . GLN A 1 194 ? 22.785 -6.503 -22.837 1.00 85.38 194 GLN A O 1
ATOM 1469 N N . LEU A 1 195 ? 23.303 -5.459 -20.902 1.00 84.75 195 LEU A N 1
ATOM 1470 C CA . LEU A 1 195 ? 23.620 -4.160 -21.477 1.00 84.75 195 LEU A CA 1
ATOM 1471 C C . LEU A 1 195 ? 25.080 -4.146 -21.940 1.00 84.75 195 LEU A C 1
ATOM 1473 O O . LEU A 1 195 ? 25.979 -4.426 -21.145 1.00 84.75 195 LEU A O 1
ATOM 1477 N N . GLN A 1 196 ? 25.339 -3.797 -23.203 1.00 80.06 196 GLN A N 1
ATOM 1478 C CA . GLN A 1 196 ? 26.703 -3.864 -23.746 1.00 80.06 196 GLN A CA 1
ATOM 1479 C C . GLN A 1 196 ? 27.650 -2.781 -23.204 1.00 80.06 196 GLN A C 1
ATOM 1481 O O . GLN A 1 196 ? 28.853 -3.013 -23.116 1.00 80.06 196 GLN A O 1
ATOM 1486 N N . ASN A 1 197 ? 27.135 -1.604 -22.829 1.00 78.75 197 ASN A N 1
ATOM 1487 C CA . ASN A 1 197 ? 27.956 -0.456 -22.430 1.00 78.75 197 ASN A CA 1
ATOM 1488 C C . ASN A 1 197 ? 27.605 0.020 -21.014 1.00 78.75 197 ASN A C 1
ATOM 1490 O O . ASN A 1 197 ? 26.613 0.722 -20.813 1.00 78.75 197 ASN A O 1
ATOM 1494 N N . VAL A 1 198 ? 28.429 -0.320 -20.021 1.00 80.12 198 VAL A N 1
ATOM 1495 C CA . VAL A 1 198 ? 28.281 0.161 -18.637 1.00 80.12 198 VAL A CA 1
ATOM 1496 C C . VAL A 1 198 ? 29.615 0.769 -18.178 1.00 80.12 198 VAL A C 1
ATOM 1498 O O . VAL A 1 198 ? 30.623 0.065 -18.209 1.00 80.12 198 VAL A O 1
ATOM 1501 N N . PRO A 1 199 ? 29.668 2.051 -17.754 1.00 80.19 199 PRO A N 1
ATOM 1502 C CA . PRO A 1 199 ? 28.553 2.982 -17.557 1.00 80.19 199 PRO A CA 1
ATOM 1503 C C . PRO A 1 199 ? 28.111 3.684 -18.855 1.00 80.19 199 PRO A C 1
ATOM 1505 O O . PRO A 1 199 ? 28.931 4.214 -19.600 1.00 80.19 199 PRO A O 1
ATOM 1508 N N . ALA A 1 200 ? 26.800 3.764 -19.092 1.00 83.19 200 ALA A N 1
ATOM 1509 C CA . ALA A 1 200 ? 26.202 4.585 -20.148 1.00 83.19 200 ALA A CA 1
ATOM 1510 C C . ALA A 1 200 ? 24.873 5.192 -19.672 1.00 83.19 200 ALA A C 1
ATOM 1512 O O . ALA A 1 200 ? 24.315 4.780 -18.655 1.00 83.19 200 ALA A O 1
ATOM 1513 N N . LYS A 1 201 ? 24.367 6.191 -20.405 1.00 85.62 201 LYS A N 1
ATOM 1514 C CA . LYS A 1 201 ? 23.015 6.721 -20.186 1.00 85.62 201 LYS A CA 1
ATOM 1515 C C . LYS A 1 201 ? 22.015 5.863 -20.954 1.00 85.62 201 LYS A C 1
ATOM 1517 O O . LYS A 1 201 ? 22.197 5.640 -22.153 1.00 85.62 201 LYS A O 1
ATOM 1522 N N . TYR A 1 202 ? 20.972 5.432 -20.256 1.00 86.94 202 TYR A N 1
ATOM 1523 C CA . TYR A 1 202 ? 19.858 4.679 -20.816 1.00 86.94 202 TYR A CA 1
ATOM 1524 C C . TYR A 1 202 ? 18.567 5.483 -20.663 1.00 86.94 202 TYR A C 1
ATOM 1526 O O . TYR A 1 202 ? 18.359 6.139 -19.641 1.00 86.94 202 TYR A O 1
ATOM 1534 N N . SER A 1 203 ? 17.711 5.440 -21.678 1.00 88.62 203 SER A N 1
ATOM 1535 C CA . SER A 1 203 ? 16.348 5.969 -21.639 1.00 88.62 203 SER A CA 1
ATOM 1536 C C . SER A 1 203 ? 15.348 4.824 -21.692 1.00 88.62 203 SER A C 1
ATOM 1538 O O . SER A 1 203 ? 15.532 3.883 -22.464 1.00 88.62 203 SER A O 1
ATOM 1540 N N . ILE A 1 204 ? 14.286 4.929 -20.898 1.00 90.06 204 ILE A N 1
ATOM 1541 C CA . ILE A 1 204 ? 13.212 3.937 -20.830 1.00 90.06 204 ILE A CA 1
ATOM 1542 C C . ILE A 1 204 ? 11.936 4.584 -21.368 1.00 90.06 204 ILE A C 1
ATOM 1544 O O . ILE A 1 204 ? 11.517 5.633 -20.881 1.00 90.06 204 ILE A O 1
ATOM 1548 N N . GLU A 1 205 ? 11.324 3.957 -22.367 1.00 90.81 205 GLU A N 1
ATOM 1549 C CA . GLU A 1 205 ? 10.022 4.327 -22.919 1.00 90.81 205 GLU A CA 1
ATOM 1550 C C . GLU A 1 205 ? 9.054 3.154 -22.738 1.00 90.81 205 GLU A C 1
ATOM 1552 O O . GLU A 1 205 ? 9.407 2.007 -23.006 1.00 90.81 205 GLU A O 1
ATOM 1557 N N . VAL A 1 206 ? 7.825 3.425 -22.298 1.00 89.81 206 VAL A N 1
ATOM 1558 C CA . VAL A 1 206 ? 6.785 2.401 -22.130 1.00 89.81 206 VAL A CA 1
ATOM 1559 C C . VAL A 1 206 ? 5.575 2.776 -22.975 1.00 89.81 206 VAL A C 1
ATOM 1561 O O . VAL A 1 206 ? 5.088 3.904 -22.898 1.00 89.81 206 VAL A O 1
ATOM 1564 N N . LYS A 1 207 ? 5.081 1.830 -23.778 1.00 90.94 207 LYS A N 1
ATOM 1565 C CA . LYS A 1 207 ? 3.851 1.974 -24.570 1.00 90.94 207 LYS A CA 1
ATOM 1566 C C . LYS A 1 207 ? 2.922 0.806 -24.303 1.00 90.94 207 LYS A C 1
ATOM 1568 O O . LYS A 1 207 ? 3.346 -0.334 -24.443 1.00 90.94 207 LYS A O 1
ATOM 1573 N N . GLY A 1 208 ? 1.664 1.086 -23.978 1.00 87.25 208 GLY A N 1
ATOM 1574 C CA . GLY A 1 208 ? 0.662 0.050 -23.757 1.00 87.25 208 GLY A CA 1
ATOM 1575 C C . GLY A 1 208 ? -0.351 0.409 -22.685 1.00 87.25 208 GLY A C 1
ATOM 1576 O O . GLY A 1 208 ? -0.480 1.573 -22.302 1.00 87.25 208 GLY A O 1
ATOM 1577 N N . SER A 1 209 ? -1.079 -0.605 -22.228 1.00 81.25 209 SER A N 1
ATOM 1578 C CA . SER A 1 209 ? -2.184 -0.464 -21.274 1.00 81.25 209 SER A CA 1
ATOM 1579 C C . SER A 1 209 ? -2.000 -1.265 -19.983 1.00 81.25 209 SER A C 1
ATOM 1581 O O . SER A 1 209 ? -2.864 -1.199 -19.113 1.00 81.25 209 SER A O 1
ATOM 1583 N N . THR A 1 210 ? -0.906 -2.021 -19.837 1.00 77.06 210 THR A N 1
ATOM 1584 C CA . THR A 1 210 ? -0.614 -2.820 -18.634 1.00 77.06 210 THR A CA 1
ATOM 1585 C C . THR A 1 210 ? 0.484 -2.178 -17.788 1.00 77.06 210 THR A C 1
ATOM 1587 O O . THR A 1 210 ? 1.419 -1.566 -18.311 1.00 77.06 210 THR A O 1
ATOM 1590 N N . CYS A 1 211 ? 0.390 -2.319 -16.464 1.00 76.69 211 CYS A N 1
ATOM 1591 C CA . CYS A 1 211 ? 1.454 -1.902 -15.554 1.00 76.69 211 CYS A CA 1
ATOM 1592 C C . CYS A 1 211 ? 2.621 -2.896 -15.617 1.00 76.69 211 CYS A C 1
ATOM 1594 O O . CYS A 1 211 ? 2.412 -4.103 -15.509 1.00 76.69 211 CYS A O 1
ATOM 1596 N N . VAL A 1 212 ? 3.844 -2.382 -15.751 1.00 78.19 212 VAL A N 1
ATOM 1597 C CA . VAL A 1 212 ? 5.078 -3.178 -15.754 1.00 78.19 212 VAL A CA 1
ATOM 1598 C C . VAL A 1 212 ? 6.006 -2.645 -14.670 1.00 78.19 212 VAL A C 1
ATOM 1600 O O . VAL A 1 212 ? 6.214 -1.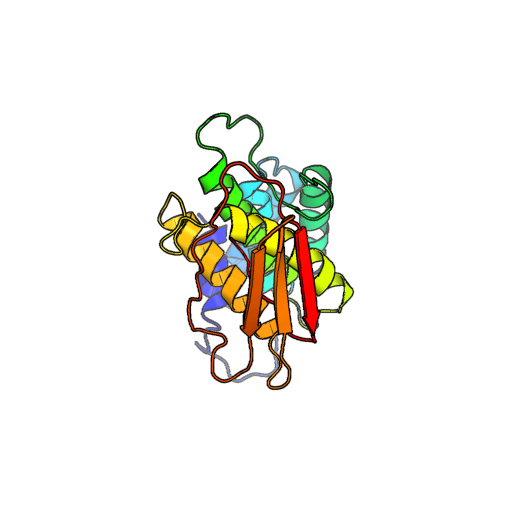436 -14.575 1.00 78.19 212 VAL A O 1
ATOM 1603 N N . SER A 1 213 ? 6.550 -3.549 -13.856 1.00 77.25 213 SER A N 1
ATOM 1604 C CA . SER A 1 213 ? 7.620 -3.234 -12.910 1.00 77.25 213 SER A CA 1
ATOM 1605 C C . SER A 1 213 ? 8.972 -3.381 -13.605 1.00 77.25 213 SER A C 1
ATOM 1607 O O . SER A 1 213 ? 9.207 -4.382 -14.280 1.00 77.25 213 SER A O 1
ATOM 1609 N N . VAL A 1 214 ? 9.843 -2.386 -13.452 1.00 77.88 214 VAL A N 1
ATOM 1610 C CA . VAL A 1 214 ? 11.207 -2.380 -13.994 1.00 77.88 214 VAL A CA 1
ATOM 1611 C C . VAL A 1 214 ? 12.157 -2.077 -12.837 1.00 77.88 214 VAL A C 1
ATOM 1613 O O . VAL A 1 214 ? 11.934 -1.097 -12.122 1.00 77.88 214 VAL A O 1
ATOM 1616 N N . GLN A 1 215 ? 13.181 -2.916 -12.657 1.00 69.12 215 GLN A N 1
ATOM 1617 C CA . GLN A 1 215 ? 14.187 -2.822 -11.593 1.00 69.12 215 GLN A CA 1
ATOM 1618 C C . GLN A 1 215 ? 15.594 -2.731 -12.180 1.00 69.12 215 GLN A C 1
ATOM 1620 O O . GLN A 1 215 ? 15.841 -3.404 -13.206 1.00 69.12 215 GLN A O 1
#